Protein AF-0000000085041401 (afdb_homodimer)

pLDDT: mean 95.42, std 5.71, range [55.0, 98.56]

Structure (mmCIF, N/CA/C/O backbone):
data_AF-0000000085041401-model_v1
#
loop_
_entity.id
_entity.type
_entity.pdbx_description
1 polymer 'Helix-turn-helix domain protein'
#
loop_
_atom_site.group_PDB
_atom_site.id
_atom_site.type_symbol
_atom_site.label_atom_id
_atom_site.label_alt_id
_atom_site.label_comp_id
_atom_site.label_asym_id
_atom_site.label_entity_id
_atom_site.label_seq_id
_atom_site.pdbx_PDB_ins_code
_atom_site.Cartn_x
_atom_site.Cartn_y
_atom_site.Cartn_z
_atom_site.occupancy
_atom_site.B_iso_or_equiv
_atom_site.auth_seq_id
_atom_site.auth_comp_id
_atom_site.auth_asym_id
_atom_site.auth_atom_id
_atom_site.pdbx_PDB_model_num
ATOM 1 N N . MET A 1 1 ? 15.547 -15.117 -6.945 1 55 1 MET A N 1
ATOM 2 C CA . MET A 1 1 ? 15.133 -14.508 -5.688 1 55 1 MET A CA 1
ATOM 3 C C . MET A 1 1 ? 13.609 -14.516 -5.555 1 55 1 MET A C 1
ATOM 5 O O . MET A 1 1 ? 12.898 -14.383 -6.547 1 55 1 MET A O 1
ATOM 9 N N . ASP A 1 2 ? 13.125 -15.227 -4.465 1 80.94 2 ASP A N 1
ATOM 10 C CA . ASP A 1 2 ? 11.75 -15.711 -4.301 1 80.94 2 ASP A CA 1
ATOM 11 C C . ASP A 1 2 ? 10.773 -14.547 -4.191 1 80.94 2 ASP A C 1
ATOM 13 O O . ASP A 1 2 ? 10.703 -13.883 -3.154 1 80.94 2 ASP A O 1
ATOM 17 N N . ASN A 1 3 ? 10.461 -13.883 -5.297 1 92.12 3 ASN A N 1
ATOM 18 C CA . ASN A 1 3 ? 9.406 -12.875 -5.277 1 92.12 3 ASN A CA 1
ATOM 19 C C . ASN A 1 3 ? 8.094 -13.406 -5.84 1 92.12 3 ASN A C 1
ATOM 21 O O . ASN A 1 3 ? 8.016 -14.57 -6.234 1 92.12 3 ASN A O 1
ATOM 25 N N . PHE A 1 4 ? 7.117 -12.586 -5.75 1 96.5 4 PHE A N 1
ATOM 26 C CA . PHE A 1 4 ? 5.785 -13.023 -6.148 1 96.5 4 PHE A CA 1
ATOM 27 C C . PHE A 1 4 ? 5.789 -13.531 -7.586 1 96.5 4 PHE A C 1
ATOM 29 O O . PHE A 1 4 ? 5.227 -14.594 -7.879 1 96.5 4 PHE A O 1
ATOM 36 N N . GLY A 1 5 ? 6.445 -12.758 -8.453 1 97.25 5 GLY A N 1
ATOM 37 C CA . GLY A 1 5 ? 6.48 -13.133 -9.859 1 97.25 5 GLY A CA 1
ATOM 38 C C . GLY A 1 5 ? 7.098 -14.5 -10.094 1 97.25 5 GLY A C 1
ATOM 39 O O . GLY A 1 5 ? 6.531 -15.328 -10.812 1 97.25 5 GLY A O 1
ATOM 40 N N . SER A 1 6 ? 8.266 -14.742 -9.516 1 96.19 6 SER A N 1
ATOM 41 C CA . SER A 1 6 ? 8.945 -16.031 -9.672 1 96.19 6 SER A CA 1
ATOM 42 C C . SER A 1 6 ? 8.109 -17.156 -9.102 1 96.19 6 SER A C 1
ATOM 44 O O . SER A 1 6 ? 8.102 -18.266 -9.641 1 96.19 6 SER A O 1
ATOM 46 N N . ARG A 1 7 ? 7.379 -16.828 -8.031 1 95.69 7 ARG A N 1
ATOM 47 C CA . ARG A 1 7 ? 6.504 -17.844 -7.449 1 95.69 7 ARG A CA 1
ATOM 48 C C . ARG A 1 7 ? 5.352 -18.188 -8.391 1 95.69 7 ARG A C 1
ATOM 50 O O . ARG A 1 7 ? 5.02 -19.359 -8.57 1 95.69 7 ARG A O 1
ATOM 57 N N . LEU A 1 8 ? 4.816 -17.203 -8.93 1 97.31 8 LEU A N 1
ATOM 58 C CA . LEU A 1 8 ? 3.725 -17.391 -9.875 1 97.31 8 LEU A CA 1
ATOM 59 C C . LEU A 1 8 ? 4.176 -18.25 -11.055 1 97.31 8 LEU A C 1
ATOM 61 O O . LEU A 1 8 ? 3.484 -19.203 -11.438 1 97.31 8 LEU A O 1
ATOM 65 N N . LYS A 1 9 ? 5.285 -17.938 -11.516 1 97.62 9 LYS A N 1
ATOM 66 C CA . LYS A 1 9 ? 5.848 -18.688 -12.633 1 97.62 9 LYS A CA 1
ATOM 67 C C . LYS A 1 9 ? 6.094 -20.141 -12.242 1 97.62 9 LYS A C 1
ATOM 69 O O . LYS A 1 9 ? 5.746 -21.062 -12.992 1 97.62 9 LYS A O 1
ATOM 74 N N . THR A 1 10 ? 6.676 -20.297 -11.102 1 97.31 10 THR A N 1
ATOM 75 C CA . THR A 1 10 ? 6.969 -21.641 -10.609 1 97.31 10 THR A CA 1
ATOM 76 C C . THR A 1 10 ? 5.688 -22.453 -10.469 1 97.31 10 THR A C 1
ATOM 78 O O . THR A 1 10 ? 5.625 -23.609 -10.898 1 97.31 10 THR A O 1
ATOM 81 N N . LEU A 1 11 ? 4.688 -21.875 -9.891 1 96.88 11 LEU A N 1
ATOM 82 C CA . LEU A 1 11 ? 3.41 -22.547 -9.711 1 96.88 11 LEU A CA 1
ATOM 83 C C . LEU A 1 11 ? 2.797 -22.906 -11.062 1 96.88 11 LEU A C 1
ATOM 85 O O . LEU A 1 11 ? 2.318 -24.031 -11.25 1 96.88 11 LEU A O 1
ATOM 89 N N . ARG A 1 12 ? 2.828 -21.938 -11.945 1 97.94 12 ARG A N 1
ATOM 90 C CA . ARG A 1 12 ? 2.258 -22.156 -13.266 1 97.94 12 ARG A CA 1
ATOM 91 C C . ARG A 1 12 ? 2.965 -23.312 -13.984 1 97.94 12 ARG A C 1
ATOM 93 O O . ARG A 1 12 ? 2.314 -24.219 -14.492 1 97.94 12 ARG A O 1
ATOM 100 N N . THR A 1 13 ? 4.273 -23.312 -13.945 1 97.88 13 THR A N 1
ATOM 101 C CA . THR A 1 13 ? 5.059 -24.297 -14.68 1 97.88 13 THR A CA 1
ATOM 102 C C . THR A 1 13 ? 4.961 -25.672 -14.023 1 97.88 13 THR A C 1
ATOM 104 O O . THR A 1 13 ? 4.965 -26.688 -14.711 1 97.88 13 THR A O 1
ATOM 107 N N . LYS A 1 14 ? 4.883 -25.703 -12.789 1 97.12 14 LYS A N 1
ATOM 108 C CA . LYS A 1 14 ? 4.719 -26.953 -12.062 1 97.12 14 LYS A CA 1
ATOM 109 C C . LYS A 1 14 ? 3.418 -27.656 -12.453 1 97.12 14 LYS A C 1
ATOM 111 O O . LYS A 1 14 ? 3.352 -28.891 -12.484 1 97.12 14 LYS A O 1
ATOM 116 N N . GLN A 1 15 ? 2.434 -26.859 -12.789 1 96.69 15 GLN A N 1
ATOM 117 C CA . GLN A 1 15 ? 1.131 -27.406 -13.164 1 96.69 15 GLN A CA 1
ATOM 118 C C . GLN A 1 15 ? 1.054 -27.672 -14.664 1 96.69 15 GLN A C 1
ATOM 120 O O . GLN A 1 15 ? 0.018 -28.109 -15.172 1 96.69 15 GLN A O 1
ATOM 125 N N . GLY A 1 16 ? 2.133 -27.25 -15.344 1 97.81 16 GLY A N 1
ATOM 126 C CA . GLY A 1 16 ? 2.191 -27.5 -16.766 1 97.81 16 GLY A CA 1
ATOM 127 C C . GLY A 1 16 ? 1.306 -26.562 -17.578 1 97.81 16 GLY A C 1
ATOM 128 O O . GLY A 1 16 ? 0.864 -26.906 -18.672 1 97.81 16 GLY A O 1
ATOM 129 N N . LEU A 1 17 ? 1.082 -25.453 -17.078 1 98.31 17 LEU A N 1
ATOM 130 C CA . LEU A 1 17 ? 0.168 -24.516 -17.734 1 98.31 17 LEU A CA 1
ATOM 131 C C . LEU A 1 17 ? 0.935 -23.5 -18.562 1 98.31 17 LEU A C 1
ATOM 133 O O . LEU A 1 17 ? 2.01 -23.047 -18.172 1 98.31 17 LEU A O 1
ATOM 137 N N . LEU A 1 18 ? 0.315 -23.109 -19.641 1 98.5 18 LEU A N 1
ATOM 138 C CA . LEU A 1 18 ? 0.82 -22 -20.438 1 98.5 18 LEU A CA 1
ATOM 139 C C . LEU A 1 18 ? 0.33 -20.672 -19.891 1 98.5 18 LEU A C 1
ATOM 141 O O . LEU A 1 18 ? -0.677 -20.609 -19.172 1 98.5 18 LEU A O 1
ATOM 145 N N . MET A 1 19 ? 1.101 -19.625 -20.25 1 98.56 19 MET A N 1
ATOM 146 C CA . MET A 1 19 ? 0.693 -18.297 -19.797 1 98.56 19 MET A CA 1
ATOM 147 C C . MET A 1 19 ? -0.712 -17.969 -20.281 1 98.56 19 MET A C 1
ATOM 149 O O . MET A 1 19 ? -1.512 -17.391 -19.531 1 98.56 19 MET A O 1
ATOM 153 N N . ARG A 1 20 ? -1.039 -18.359 -21.5 1 98.38 20 ARG A N 1
ATOM 154 C CA . ARG A 1 20 ? -2.33 -18.031 -22.094 1 98.38 20 ARG A CA 1
ATOM 155 C C . ARG A 1 20 ? -3.465 -18.75 -21.375 1 98.38 20 ARG A C 1
ATOM 157 O O . ARG A 1 20 ? -4.578 -18.234 -21.281 1 98.38 20 ARG A O 1
ATOM 164 N N . GLN A 1 21 ? -3.188 -19.906 -20.859 1 98.38 21 GLN A N 1
ATOM 165 C CA . GLN A 1 21 ? -4.191 -20.672 -20.125 1 98.38 21 GLN A CA 1
ATOM 166 C C . GLN A 1 21 ? -4.492 -20.016 -18.781 1 98.38 21 GLN A C 1
ATOM 168 O O . GLN A 1 21 ? -5.652 -19.922 -18.375 1 98.38 21 GLN A O 1
ATOM 173 N N . VAL A 1 22 ? -3.475 -19.594 -18.172 1 98.5 22 VAL A N 1
ATOM 174 C CA . VAL A 1 22 ? -3.639 -18.906 -16.891 1 98.5 22 VAL A CA 1
ATOM 175 C C . VAL A 1 22 ? -4.363 -17.578 -17.109 1 98.5 22 VAL A C 1
ATOM 177 O O . VAL A 1 22 ? -5.254 -17.219 -16.344 1 98.5 22 VAL A O 1
ATOM 180 N N . ALA A 1 23 ? -4.004 -16.875 -18.156 1 98.5 23 ALA A N 1
ATOM 181 C CA . ALA A 1 23 ? -4.602 -15.594 -18.5 1 98.5 23 ALA A CA 1
ATOM 182 C C . ALA A 1 23 ? -6.105 -15.727 -18.719 1 98.5 23 ALA A C 1
ATOM 184 O O . ALA A 1 23 ? -6.891 -14.914 -18.219 1 98.5 23 ALA A O 1
ATOM 185 N N . ALA A 1 24 ? -6.469 -16.719 -19.422 1 97.69 24 ALA A N 1
ATOM 186 C CA . ALA A 1 24 ? -7.883 -16.984 -19.703 1 97.69 24 ALA A CA 1
ATOM 187 C C . ALA A 1 24 ? -8.656 -17.203 -18.406 1 97.69 24 ALA A C 1
ATOM 189 O O . ALA A 1 24 ?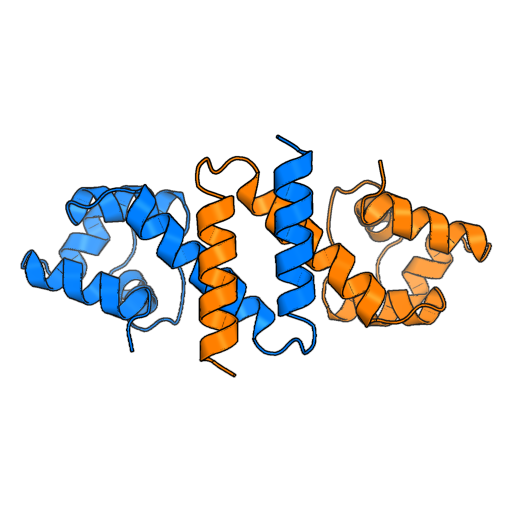 -9.734 -16.641 -18.219 1 97.69 24 ALA A O 1
ATOM 190 N N . ALA A 1 25 ? -8.086 -17.984 -17.562 1 95.5 25 ALA A N 1
ATOM 191 C CA . ALA A 1 25 ? -8.742 -18.297 -16.297 1 95.5 25 ALA A CA 1
ATOM 192 C C . ALA A 1 25 ? -8.844 -17.062 -15.398 1 95.5 25 ALA A C 1
ATOM 194 O O . ALA A 1 25 ? -9.828 -16.891 -14.672 1 95.5 25 ALA A O 1
ATOM 195 N N . ALA A 1 26 ? -7.824 -16.219 -15.422 1 96.88 26 ALA A N 1
ATOM 196 C CA . ALA A 1 26 ? -7.754 -15.031 -14.57 1 96.88 26 ALA A CA 1
ATOM 197 C C . ALA A 1 26 ? -8.484 -13.859 -15.219 1 96.88 26 ALA A C 1
ATOM 199 O O . ALA A 1 26 ? -8.602 -12.781 -14.617 1 96.88 26 ALA A O 1
ATOM 200 N N . ASP A 1 27 ? -8.898 -14.008 -16.406 1 97.19 27 ASP A N 1
ATOM 201 C CA . ASP A 1 27 ? -9.648 -13 -17.141 1 97.19 27 ASP A CA 1
ATOM 202 C C . ASP A 1 27 ? -8.797 -11.758 -17.391 1 97.19 27 ASP A C 1
ATOM 204 O O . ASP A 1 27 ? -9.203 -10.641 -17.094 1 97.19 27 ASP A O 1
ATOM 208 N N . VAL A 1 28 ? -7.598 -12.023 -17.828 1 97.75 28 VAL A N 1
ATOM 209 C CA . VAL A 1 28 ? -6.676 -10.961 -18.234 1 97.75 28 VAL A CA 1
ATOM 210 C C . VAL A 1 28 ? -5.984 -11.344 -19.531 1 97.75 28 VAL A C 1
ATOM 212 O O . VAL A 1 28 ? -6.137 -12.469 -20.016 1 97.75 28 VAL A O 1
ATOM 215 N N . ASP A 1 29 ? -5.242 -10.375 -20.078 1 97.81 29 ASP A N 1
ATOM 216 C CA . ASP A 1 29 ? -4.449 -10.664 -21.266 1 97.81 29 ASP A CA 1
ATOM 217 C C . ASP A 1 29 ? -3.164 -11.406 -20.891 1 97.81 29 ASP A C 1
ATOM 219 O O . ASP A 1 29 ? -2.631 -11.227 -19.797 1 97.81 29 ASP A O 1
ATOM 223 N N . THR A 1 30 ? -2.705 -12.219 -21.891 1 98.31 30 THR A N 1
ATOM 224 C CA . THR A 1 30 ? -1.46 -12.953 -21.703 1 98.31 30 THR A CA 1
ATOM 225 C C . THR A 1 30 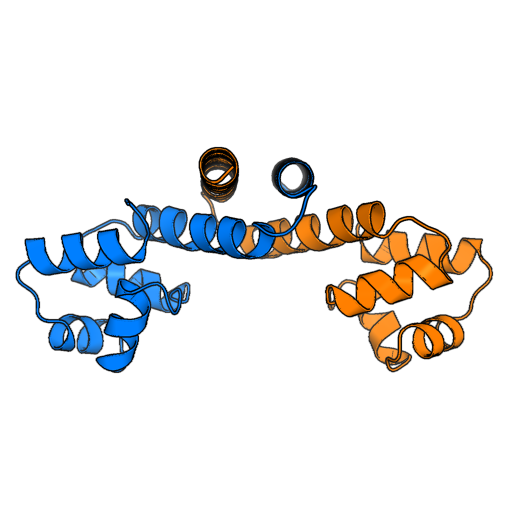? -0.324 -12.008 -21.328 1 98.31 30 THR A C 1
ATOM 227 O O . THR A 1 30 ? 0.548 -12.359 -20.531 1 98.31 30 THR A O 1
ATOM 230 N N . SER A 1 31 ? -0.332 -10.852 -21.781 1 98.56 31 SER A N 1
ATOM 231 C CA . SER A 1 31 ? 0.695 -9.859 -21.484 1 98.56 31 SER A CA 1
ATOM 232 C C . SER A 1 31 ? 0.68 -9.492 -20 1 98.56 31 SER A C 1
ATOM 234 O O . SER A 1 31 ? 1.722 -9.18 -19.422 1 98.56 31 SER A O 1
ATOM 236 N N . MET A 1 32 ? -0.464 -9.523 -19.406 1 98.38 32 MET A N 1
ATOM 237 C CA . MET A 1 32 ? -0.586 -9.219 -17.984 1 98.38 32 MET A CA 1
ATOM 238 C C . MET A 1 32 ? 0.094 -10.281 -17.125 1 98.38 32 MET A C 1
ATOM 240 O O . MET A 1 32 ? 0.748 -9.969 -16.125 1 98.38 32 MET A O 1
ATOM 244 N N . ILE A 1 33 ? -0.079 -11.5 -17.531 1 98.5 33 ILE A N 1
ATOM 245 C CA . ILE A 1 33 ? 0.596 -12.578 -16.828 1 98.5 33 ILE A CA 1
ATOM 246 C C . ILE A 1 33 ? 2.107 -12.367 -16.891 1 98.5 33 ILE A C 1
ATOM 248 O O . ILE A 1 33 ? 2.805 -12.547 -15.883 1 9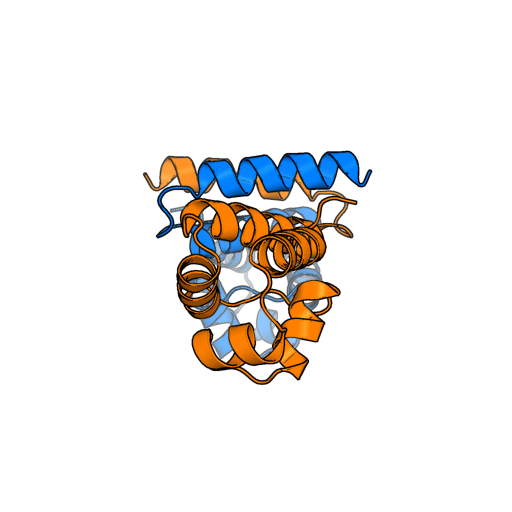8.5 33 ILE A O 1
ATOM 252 N N . SER A 1 34 ? 2.578 -12 -18.031 1 98.44 34 SER A N 1
ATOM 253 C CA . SER A 1 34 ? 3.998 -11.695 -18.172 1 98.44 34 SER A CA 1
ATOM 254 C C . SER A 1 34 ? 4.43 -10.594 -17.203 1 98.44 34 SER A C 1
ATOM 256 O O . SER A 1 34 ? 5.457 -10.719 -16.531 1 98.44 34 SER A O 1
ATOM 258 N N . LYS A 1 35 ? 3.633 -9.555 -17.109 1 98.12 35 LYS A N 1
ATOM 259 C CA . LYS A 1 35 ? 3.938 -8.453 -16.203 1 98.12 35 LYS A CA 1
ATOM 260 C C . LYS A 1 35 ? 3.939 -8.914 -14.742 1 98.12 35 LYS A C 1
ATOM 262 O O . LYS A 1 35 ? 4.754 -8.461 -13.945 1 98.12 35 LYS A O 1
ATOM 267 N N . PHE A 1 36 ? 3.031 -9.797 -14.398 1 97.69 36 PHE A N 1
ATOM 268 C CA . PHE A 1 36 ? 3 -10.352 -13.055 1 97.69 36 PHE A CA 1
ATOM 269 C C . PHE A 1 36 ? 4.258 -11.164 -12.773 1 97.69 36 PHE A C 1
ATOM 271 O O . PHE A 1 36 ? 4.922 -10.961 -11.75 1 97.69 36 PHE A O 1
ATOM 278 N N . GLU A 1 37 ? 4.641 -12.016 -13.758 1 97.81 37 GLU A N 1
ATOM 279 C CA . GLU A 1 37 ? 5.727 -12.961 -13.539 1 97.81 37 GLU A CA 1
ATOM 280 C C . GLU A 1 37 ? 7.082 -12.258 -13.547 1 97.81 37 GLU A C 1
ATOM 282 O O . GLU A 1 37 ? 8.031 -12.711 -12.906 1 97.81 37 GLU A O 1
ATOM 287 N N . ASN A 1 38 ? 7.129 -11.109 -14.203 1 96.31 38 ASN A N 1
ATOM 288 C CA . ASN A 1 38 ? 8.375 -10.352 -14.273 1 96.31 38 ASN A CA 1
ATOM 289 C C . ASN A 1 38 ? 8.453 -9.297 -13.172 1 96.31 38 ASN A C 1
ATOM 291 O O . ASN A 1 38 ? 9.469 -8.609 -13.039 1 96.31 38 ASN A O 1
ATOM 295 N N . GLY A 1 39 ? 7.426 -9.117 -12.477 1 94.75 39 GLY A N 1
ATOM 296 C CA . GLY A 1 39 ? 7.43 -8.203 -11.344 1 94.75 39 GLY A CA 1
ATOM 297 C C . GLY A 1 39 ? 7.098 -6.777 -11.734 1 94.75 39 GLY A C 1
ATOM 298 O O . GLY A 1 39 ? 7.281 -5.855 -10.938 1 94.75 39 GLY A O 1
ATOM 299 N N . ASP A 1 40 ? 6.609 -6.57 -12.922 1 95.19 40 ASP A N 1
ATOM 300 C CA . ASP A 1 40 ? 6.285 -5.23 -13.406 1 95.19 40 ASP A CA 1
ATOM 301 C C . ASP A 1 40 ? 4.977 -4.73 -12.797 1 95.19 40 ASP A C 1
ATOM 303 O O . ASP A 1 40 ? 4.754 -3.523 -12.695 1 95.19 40 ASP A O 1
ATOM 307 N N . ARG A 1 41 ? 4.109 -5.699 -12.445 1 96.12 41 ARG A N 1
ATOM 308 C CA . ARG A 1 41 ? 2.812 -5.395 -11.844 1 96.12 41 ARG A CA 1
ATOM 309 C C . ARG A 1 41 ? 2.4 -6.48 -10.852 1 96.12 41 ARG A C 1
ATOM 311 O O . ARG A 1 41 ? 2.717 -7.656 -11.047 1 96.12 41 ARG A O 1
ATOM 318 N N . LEU A 1 42 ? 1.746 -6.02 -9.852 1 97 42 LEU A N 1
ATOM 319 C CA . LEU A 1 42 ? 1.142 -6.988 -8.938 1 97 42 LEU A CA 1
ATOM 320 C C . LEU A 1 42 ? -0.347 -7.148 -9.234 1 97 42 LEU A C 1
ATOM 322 O O . LEU A 1 42 ? -1.019 -6.188 -9.609 1 97 42 LEU A O 1
ATOM 326 N N . PRO A 1 43 ? -0.845 -8.328 -9.055 1 96.69 43 PRO A N 1
ATOM 327 C CA . PRO A 1 43 ? -2.27 -8.562 -9.305 1 96.69 43 PRO A CA 1
ATOM 328 C C . PRO A 1 43 ? -3.168 -7.887 -8.266 1 96.69 43 PRO A C 1
ATOM 330 O O . PRO A 1 43 ? -2.727 -7.609 -7.148 1 96.69 43 PRO A O 1
ATOM 333 N N . THR A 1 44 ? -4.426 -7.648 -8.695 1 95 44 THR A N 1
ATOM 334 C CA . THR A 1 44 ? -5.453 -7.176 -7.773 1 95 44 THR A CA 1
ATOM 335 C C . THR A 1 44 ? -5.992 -8.328 -6.93 1 95 44 THR A C 1
ATOM 337 O O . THR A 1 44 ? -5.672 -9.492 -7.18 1 95 44 THR A O 1
ATOM 340 N N . ARG A 1 45 ? -6.777 -7.992 -5.879 1 94.81 45 ARG A N 1
ATOM 341 C CA . ARG A 1 45 ? -7.371 -9.008 -5.016 1 94.81 45 ARG A CA 1
ATOM 342 C C . ARG A 1 45 ? -8.219 -9.992 -5.824 1 94.81 45 ARG A C 1
ATOM 344 O O . ARG A 1 45 ? -8.148 -11.203 -5.605 1 94.81 45 ARG A O 1
ATOM 351 N N . ARG A 1 46 ? -8.977 -9.461 -6.73 1 95.81 46 ARG A N 1
ATOM 352 C CA . ARG A 1 46 ? -9.812 -10.312 -7.578 1 95.81 46 ARG A CA 1
ATOM 353 C C . ARG A 1 46 ? -8.961 -11.227 -8.453 1 95.81 46 ARG A C 1
ATOM 355 O O . ARG A 1 46 ? -9.273 -12.406 -8.609 1 95.81 46 ARG A O 1
ATOM 362 N N . GLN A 1 47 ? -7.934 -10.711 -8.984 1 97.06 47 GLN A N 1
ATOM 363 C CA . GLN A 1 47 ? -7.027 -11.5 -9.812 1 97.06 47 GLN A CA 1
ATOM 364 C C . GLN A 1 47 ? -6.348 -12.594 -8.992 1 97.06 47 GLN A C 1
ATOM 366 O O . GLN A 1 47 ? -6.152 -13.703 -9.484 1 97.06 47 GLN A O 1
ATOM 371 N N . ILE A 1 48 ? -6.043 -12.289 -7.812 1 97.06 48 ILE A N 1
ATOM 372 C CA . ILE A 1 48 ? -5.41 -13.25 -6.922 1 97.06 48 ILE A CA 1
ATOM 373 C C . ILE A 1 48 ? -6.352 -14.43 -6.688 1 97.06 48 ILE A C 1
ATOM 375 O O . ILE A 1 48 ? -5.922 -15.586 -6.691 1 97.06 48 ILE A O 1
ATOM 379 N N . GLU A 1 49 ? -7.539 -14.125 -6.488 1 97 49 GLU A N 1
ATOM 380 C CA . GLU A 1 49 ? -8.539 -15.164 -6.277 1 97 49 GLU A CA 1
ATOM 381 C C . GLU A 1 49 ? -8.602 -16.125 -7.461 1 97 49 GLU A C 1
ATOM 383 O O . GLU A 1 49 ? -8.594 -17.344 -7.281 1 97 49 GLU A O 1
ATOM 388 N N . LYS A 1 50 ? -8.617 -15.594 -8.602 1 97.94 50 LYS A N 1
ATOM 389 C CA . LYS A 1 50 ? -8.695 -16.391 -9.82 1 97.94 50 LYS A CA 1
ATOM 390 C C . LYS A 1 50 ? -7.41 -17.188 -10.039 1 97.94 50 LYS A C 1
ATOM 392 O O . LYS A 1 50 ? -7.449 -18.359 -10.414 1 97.94 50 LYS A O 1
ATOM 397 N N . LEU A 1 51 ? -6.32 -16.516 -9.797 1 98.19 51 LEU A N 1
ATOM 398 C CA . LEU A 1 51 ? -5.02 -17.156 -9.953 1 98.19 51 LEU A CA 1
ATOM 399 C C . LEU A 1 51 ? -4.875 -18.344 -8.992 1 98.19 51 LEU A C 1
ATOM 401 O O . LEU A 1 51 ? -4.375 -19.406 -9.375 1 98.19 51 LEU A O 1
ATOM 405 N N . ALA A 1 52 ? -5.273 -18.125 -7.809 1 97.75 52 ALA A N 1
ATOM 406 C CA . ALA A 1 52 ? -5.172 -19.188 -6.801 1 97.75 52 ALA A CA 1
ATOM 407 C C . ALA A 1 52 ? -5.945 -20.422 -7.227 1 97.75 52 ALA A C 1
ATOM 409 O O . 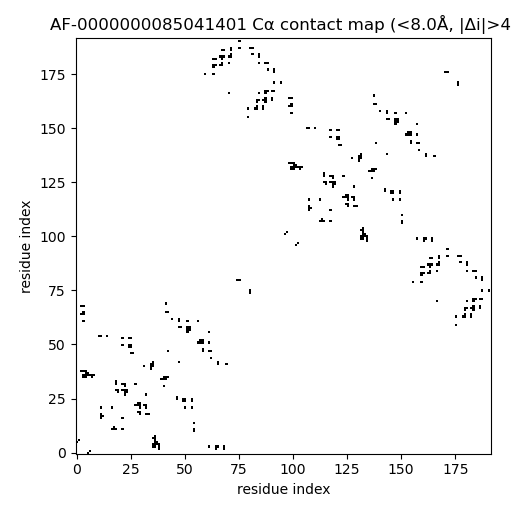ALA A 1 52 ? -5.473 -21.547 -7.051 1 97.75 52 ALA A O 1
ATOM 410 N N . LEU A 1 53 ? -7.07 -20.219 -7.793 1 97.38 53 LEU A N 1
ATOM 411 C CA . LEU A 1 53 ? -7.938 -21.297 -8.219 1 97.38 53 LEU A CA 1
ATOM 412 C C . LEU A 1 53 ? -7.277 -22.125 -9.32 1 97.38 53 LEU A C 1
ATOM 414 O O . LEU A 1 53 ? -7.176 -23.344 -9.211 1 97.38 53 LEU A O 1
ATOM 418 N N . ILE A 1 54 ? -6.754 -21.438 -10.328 1 97.25 54 ILE A N 1
ATOM 419 C CA . ILE A 1 54 ? -6.219 -22.141 -11.492 1 97.25 54 ILE A CA 1
ATOM 420 C C . ILE A 1 54 ? -4.883 -22.781 -11.133 1 97.25 54 ILE A C 1
ATOM 422 O O . ILE A 1 54 ? -4.512 -23.812 -11.703 1 97.25 54 ILE A O 1
ATOM 426 N N . LEU A 1 55 ? -4.219 -22.281 -10.148 1 97.56 55 LEU A N 1
ATOM 427 C CA . LEU A 1 55 ? -2.887 -22.766 -9.805 1 97.56 55 LEU A CA 1
ATOM 428 C C . LEU A 1 55 ? -2.951 -23.75 -8.648 1 97.56 55 LEU A C 1
ATOM 430 O O . LEU A 1 55 ? -1.919 -24.25 -8.195 1 97.56 55 LEU A O 1
ATOM 434 N N . ASN A 1 56 ? -4.039 -23.969 -8.148 1 96.5 56 ASN A N 1
ATOM 435 C CA . ASN A 1 56 ? -4.293 -24.969 -7.113 1 96.5 56 ASN A CA 1
ATOM 436 C C . ASN A 1 56 ? -3.521 -24.656 -5.832 1 96.5 56 ASN A C 1
ATOM 438 O O . ASN A 1 56 ? -2.812 -25.516 -5.305 1 96.5 56 ASN A O 1
ATOM 442 N N . VAL A 1 57 ? -3.619 -23.406 -5.43 1 96.5 57 VAL A N 1
ATOM 443 C CA . VAL A 1 57 ? -3.096 -22.938 -4.152 1 96.5 57 VAL A CA 1
ATOM 444 C C . VAL A 1 57 ? -4.168 -22.141 -3.416 1 96.5 57 VAL A C 1
ATOM 446 O O . VAL A 1 57 ? -5.207 -21.797 -3.992 1 96.5 57 VAL A O 1
ATOM 449 N N . THR A 1 58 ? -3.895 -21.875 -2.148 1 96.25 58 THR A N 1
ATOM 450 C CA . THR A 1 58 ? -4.871 -21.109 -1.389 1 96.25 58 THR A CA 1
ATOM 451 C C . THR A 1 58 ? -4.766 -19.625 -1.724 1 96.25 58 THR A C 1
ATOM 453 O O . THR A 1 58 ? -3.67 -19.109 -1.979 1 96.25 58 THR A O 1
ATOM 456 N N . GLU A 1 59 ? -5.82 -18.969 -1.762 1 95.19 59 GLU A N 1
ATOM 457 C CA . GLU A 1 59 ? -5.859 -17.516 -1.957 1 95.19 59 GLU A CA 1
ATOM 458 C C . GLU A 1 59 ? -4.992 -16.797 -0.929 1 95.19 59 GLU A C 1
ATOM 460 O O . GLU A 1 59 ? -4.305 -15.828 -1.259 1 95.19 59 GLU A O 1
ATOM 465 N N . GLN A 1 60 ? -5.004 -17.359 0.24 1 95.38 60 GLN A N 1
ATOM 466 C CA . GLN A 1 60 ? -4.277 -16.766 1.354 1 95.38 60 GLN A CA 1
ATOM 467 C C . GLN A 1 60 ? -2.779 -16.719 1.076 1 95.38 60 GLN A C 1
ATOM 469 O O . GLN A 1 60 ? -2.127 -15.703 1.298 1 95.38 60 GLN A O 1
ATOM 474 N N . GLU A 1 61 ? -2.346 -17.797 0.557 1 93.56 61 GLU A N 1
ATOM 475 C CA . GLU A 1 61 ? -0.917 -17.891 0.269 1 93.56 61 GLU A CA 1
ATOM 476 C C . GLU A 1 61 ? -0.488 -16.859 -0.756 1 93.56 61 GLU A C 1
ATOM 478 O O . GLU A 1 61 ? 0.5 -16.141 -0.552 1 93.56 61 GLU A O 1
ATOM 483 N N . LEU A 1 62 ? -1.175 -16.688 -1.774 1 95.5 62 LEU A N 1
ATOM 484 C CA . LEU A 1 62 ? -0.83 -15.766 -2.842 1 95.5 62 LEU A CA 1
ATOM 485 C C . LEU A 1 62 ? -1.036 -14.32 -2.393 1 95.5 62 LEU A C 1
ATOM 487 O O . LEU A 1 62 ? -0.249 -13.438 -2.744 1 95.5 62 LEU A O 1
ATOM 491 N N . LEU A 1 63 ? -2.033 -14.141 -1.627 1 95.94 63 LEU A N 1
ATOM 492 C CA . LEU A 1 63 ? -2.359 -12.805 -1.14 1 95.94 63 LEU A CA 1
ATOM 493 C C . LEU A 1 63 ? -1.25 -12.266 -0.242 1 95.94 63 LEU A C 1
ATOM 495 O O . LEU A 1 63 ? -0.812 -11.125 -0.404 1 95.94 63 LEU A O 1
ATOM 499 N N . ILE A 1 64 ? -0.842 -13.109 0.652 1 96.81 64 ILE A N 1
ATOM 500 C CA . ILE A 1 64 ? 0.214 -12.711 1.576 1 96.81 64 ILE A CA 1
ATOM 501 C C . ILE A 1 64 ? 1.462 -12.312 0.793 1 96.81 64 ILE A C 1
ATOM 503 O O . ILE A 1 64 ? 2.064 -11.273 1.062 1 96.81 64 ILE A O 1
ATOM 507 N N . GLN A 1 65 ? 1.768 -13.102 -0.166 1 95.81 65 GLN A N 1
ATOM 508 C CA . GLN A 1 65 ? 2.965 -12.836 -0.957 1 95.81 65 GLN A CA 1
ATOM 509 C C . GLN A 1 65 ? 2.822 -11.555 -1.769 1 95.81 65 GLN A C 1
ATOM 511 O O . GLN A 1 65 ? 3.725 -10.711 -1.775 1 95.81 65 GLN A O 1
ATOM 516 N N . ALA A 1 66 ? 1.752 -11.398 -2.387 1 96.88 66 ALA A N 1
ATOM 517 C CA . ALA A 1 66 ? 1.543 -10.266 -3.281 1 96.88 66 ALA A CA 1
ATOM 518 C C . ALA A 1 66 ? 1.482 -8.953 -2.5 1 96.88 66 ALA A C 1
ATOM 520 O O . ALA A 1 66 ? 2.158 -7.984 -2.85 1 96.88 66 ALA A O 1
ATOM 521 N N . TYR A 1 67 ? 0.739 -8.922 -1.417 1 97.06 67 TYR A N 1
ATOM 522 C CA . TYR A 1 67 ? 0.537 -7.68 -0.675 1 97.06 67 TYR A CA 1
ATOM 523 C C . TYR A 1 67 ? 1.79 -7.305 0.106 1 97.06 67 TYR A C 1
ATOM 525 O O . TYR A 1 67 ? 2.115 -6.121 0.233 1 97.06 67 TYR A O 1
ATOM 533 N N . SER A 1 68 ? 2.488 -8.289 0.66 1 97.31 68 SER A N 1
ATOM 534 C CA . SER A 1 68 ? 3.744 -7.98 1.335 1 97.31 68 SER A CA 1
ATOM 535 C C . SER A 1 68 ? 4.762 -7.391 0.366 1 97.31 68 SER A C 1
ATOM 537 O O . SER A 1 68 ? 5.492 -6.457 0.713 1 97.31 68 SER A O 1
ATOM 539 N N . GLU A 1 69 ? 4.82 -7.957 -0.791 1 96.75 69 GLU A N 1
ATOM 540 C CA . GLU A 1 69 ? 5.738 -7.457 -1.809 1 96.75 69 GLU A CA 1
ATOM 541 C C . GLU A 1 69 ? 5.391 -6.023 -2.211 1 96.75 69 GLU A C 1
ATOM 543 O O . GLU A 1 69 ? 6.281 -5.191 -2.391 1 96.75 69 GLU A O 1
ATOM 548 N N . LYS A 1 70 ? 4.145 -5.785 -2.363 1 96 70 LYS A N 1
ATOM 549 C CA . LYS A 1 70 ? 3.711 -4.434 -2.707 1 96 70 LYS A CA 1
ATOM 550 C C . LYS A 1 70 ? 4.148 -3.43 -1.644 1 96 70 LYS A C 1
ATOM 552 O O . LYS A 1 70 ? 4.695 -2.373 -1.967 1 96 70 LYS A O 1
ATOM 557 N N . ILE A 1 71 ? 3.883 -3.764 -0.395 1 96.94 71 ILE A N 1
ATOM 558 C CA . ILE A 1 71 ? 4.246 -2.887 0.712 1 96.94 71 ILE A CA 1
ATOM 559 C C . ILE A 1 71 ? 5.754 -2.645 0.704 1 96.94 71 ILE A C 1
ATOM 561 O O . ILE A 1 71 ? 6.207 -1.502 0.808 1 96.94 71 ILE A O 1
ATOM 565 N N . ALA A 1 72 ? 6.5 -3.713 0.559 1 96.25 72 ALA A N 1
ATOM 566 C CA . ALA A 1 72 ? 7.957 -3.607 0.548 1 96.25 72 ALA A CA 1
ATOM 567 C C . ALA A 1 72 ? 8.438 -2.74 -0.612 1 96.25 72 ALA A C 1
ATOM 569 O O . ALA A 1 72 ? 9.32 -1.896 -0.441 1 96.25 72 ALA A O 1
ATOM 570 N N . SER A 1 73 ? 7.859 -2.945 -1.747 1 94.12 73 SER A N 1
ATOM 571 C CA . SER A 1 73 ? 8.25 -2.182 -2.928 1 94.12 73 SER A CA 1
ATOM 572 C C . SER A 1 73 ? 7.93 -0.699 -2.756 1 94.12 73 SER A C 1
ATOM 574 O O . SER A 1 73 ? 8.742 0.16 -3.113 1 94.12 73 SER A O 1
ATOM 576 N N . ASP A 1 74 ? 6.77 -0.406 -2.197 1 93.5 74 ASP A N 1
ATOM 577 C CA . ASP A 1 74 ? 6.34 0.976 -2.002 1 93.5 74 ASP A CA 1
ATOM 578 C C . ASP A 1 74 ? 7.25 1.698 -1.011 1 93.5 74 ASP A C 1
ATOM 580 O O . ASP A 1 74 ? 7.461 2.908 -1.122 1 93.5 74 ASP A O 1
ATOM 584 N N . LEU A 1 75 ? 7.836 0.964 -0.102 1 96.38 75 LEU A N 1
ATOM 585 C CA . LEU A 1 75 ? 8.5 1.609 1.025 1 96.38 75 LEU A CA 1
ATOM 586 C C . LEU A 1 75 ? 10.016 1.471 0.916 1 96.38 75 LEU A C 1
ATOM 588 O O . LEU A 1 75 ? 10.75 2.014 1.74 1 96.38 75 LEU A O 1
ATOM 592 N N . ILE A 1 76 ? 10.508 0.84 -0.118 1 93 76 ILE A N 1
ATOM 593 C CA . ILE A 1 76 ? 11.914 0.46 -0.197 1 93 76 ILE A CA 1
ATOM 594 C C . ILE A 1 76 ? 12.789 1.712 -0.2 1 93 76 ILE A C 1
ATOM 596 O O . ILE A 1 76 ? 13.906 1.693 0.307 1 93 76 ILE A O 1
ATOM 600 N N . LYS A 1 77 ? 12.305 2.824 -0.648 1 92.19 77 LYS A N 1
ATOM 601 C CA . LYS A 1 77 ? 13.109 4.043 -0.74 1 92.19 77 LYS A CA 1
ATOM 602 C C . LYS A 1 77 ? 12.914 4.922 0.492 1 92.19 77 LYS A C 1
ATOM 604 O O . LYS A 1 77 ? 13.547 5.969 0.619 1 92.19 77 LYS A O 1
ATOM 609 N N . GLU A 1 78 ? 12.094 4.504 1.395 1 94.06 78 GLU A N 1
ATOM 610 C CA . GLU A 1 78 ? 11.805 5.297 2.584 1 94.06 78 GLU A CA 1
ATOM 611 C C . GLU A 1 78 ? 12.703 4.898 3.75 1 94.06 78 GLU A C 1
ATOM 613 O O . GLU A 1 78 ? 12.672 3.75 4.195 1 94.06 78 GLU A O 1
ATOM 618 N N . PRO A 1 79 ? 13.547 5.84 4.254 1 92.06 79 PRO A N 1
ATOM 619 C CA . PRO A 1 79 ? 14.453 5.512 5.355 1 92.06 79 PRO A CA 1
ATOM 620 C C . PRO A 1 79 ? 13.719 5.043 6.609 1 92.06 79 PRO A C 1
ATOM 622 O O . PRO A 1 79 ? 14.289 4.309 7.422 1 92.06 79 PRO A O 1
ATOM 625 N N . LEU A 1 80 ? 12.43 5.359 6.77 1 94.81 80 LEU A N 1
ATOM 626 C CA . LEU A 1 80 ? 11.664 5.031 7.969 1 94.81 80 LEU A CA 1
ATOM 627 C C . LEU A 1 80 ? 10.672 3.912 7.688 1 94.81 80 LEU A C 1
ATOM 629 O O . LEU A 1 80 ? 9.625 3.826 8.336 1 94.81 80 LEU A O 1
ATOM 633 N N . ALA A 1 81 ? 11.023 3.139 6.715 1 96.69 81 ALA A N 1
ATOM 634 C CA . ALA A 1 81 ? 10.117 2.098 6.238 1 96.69 81 ALA A CA 1
ATOM 635 C C . ALA A 1 81 ? 9.719 1.154 7.375 1 96.69 81 ALA A C 1
ATOM 637 O O . ALA A 1 81 ? 8.547 0.813 7.527 1 96.69 81 ALA A O 1
ATOM 638 N N . GLU A 1 82 ? 10.648 0.767 8.188 1 96.81 82 GLU A N 1
ATOM 639 C CA . GLU A 1 82 ? 10.352 -0.169 9.273 1 96.81 82 GLU A CA 1
ATOM 640 C C . GLU A 1 82 ? 9.422 0.456 10.305 1 96.81 82 GLU A C 1
ATOM 642 O O . GLU A 1 82 ? 8.523 -0.209 10.82 1 96.81 82 GLU A O 1
ATOM 647 N N . GLU A 1 83 ? 9.656 1.674 10.57 1 97.25 83 GLU A N 1
ATOM 648 C CA . GLU A 1 83 ? 8.781 2.375 11.508 1 97.25 83 GLU A CA 1
ATOM 649 C C . GLU A 1 83 ? 7.359 2.477 10.969 1 97.25 83 GLU A C 1
ATOM 651 O O . GLU A 1 83 ? 6.391 2.344 11.727 1 97.25 83 GLU A O 1
ATOM 656 N N . ILE A 1 84 ? 7.246 2.701 9.719 1 97.69 84 ILE A N 1
ATOM 657 C CA . ILE A 1 84 ? 5.945 2.801 9.062 1 97.69 84 ILE A CA 1
ATOM 658 C C . ILE A 1 84 ? 5.203 1.475 9.195 1 97.69 84 ILE A C 1
ATOM 660 O O . ILE A 1 84 ? 4.043 1.446 9.609 1 97.69 84 ILE A O 1
ATOM 664 N N . VAL A 1 85 ? 5.836 0.452 8.953 1 98.31 85 VAL A N 1
ATOM 665 C CA . VAL A 1 85 ? 5.234 -0.878 8.977 1 98.31 85 VAL A CA 1
ATOM 666 C C . VAL A 1 85 ? 4.859 -1.249 10.406 1 98.31 85 VAL A C 1
ATOM 668 O O . VAL A 1 85 ? 3.799 -1.828 10.648 1 98.31 85 VAL A O 1
ATOM 671 N N . GLU A 1 86 ? 5.738 -0.938 11.312 1 97 86 GLU A N 1
ATOM 672 C CA . GLU A 1 86 ? 5.48 -1.235 12.719 1 97 86 GLU A CA 1
ATOM 673 C C . GLU A 1 86 ? 4.242 -0.494 13.219 1 97 86 GLU A C 1
ATOM 675 O O . GLU A 1 86 ? 3.418 -1.065 13.93 1 97 86 GLU A O 1
ATOM 680 N N . LEU A 1 87 ? 4.133 0.719 12.867 1 96.38 87 LEU A N 1
ATOM 681 C CA . LEU A 1 87 ? 2.961 1.486 13.273 1 96.38 87 LEU A CA 1
ATOM 682 C C . LEU A 1 87 ? 1.699 0.94 12.609 1 96.38 87 LEU A C 1
ATOM 684 O O . LEU A 1 87 ? 0.634 0.904 13.234 1 96.38 87 LEU A O 1
ATOM 688 N N . ALA A 1 88 ? 1.814 0.566 11.359 1 97.06 88 ALA A N 1
ATOM 689 C CA . ALA A 1 88 ? 0.676 -0.045 10.672 1 97.06 88 ALA A CA 1
ATOM 690 C C . ALA A 1 88 ? 0.188 -1.281 11.422 1 97.06 88 ALA A C 1
ATOM 692 O O . ALA A 1 88 ? -1.019 -1.483 11.586 1 97.06 88 ALA A O 1
ATOM 693 N N . LEU A 1 89 ? 1.125 -2.053 11.789 1 96.12 89 LEU A N 1
ATOM 694 C CA . LEU A 1 89 ? 0.791 -3.254 12.547 1 96.12 89 LEU A CA 1
ATOM 695 C C . LEU A 1 89 ? 0.069 -2.896 13.836 1 96.12 89 LEU A C 1
ATOM 697 O O . LEU A 1 89 ? -0.929 -3.527 14.195 1 96.12 89 LEU A O 1
ATOM 701 N N . LYS A 1 90 ? 0.556 -1.931 14.539 1 95.25 90 LYS A N 1
ATOM 702 C CA . LYS A 1 90 ? -0.081 -1.472 15.773 1 95.25 90 LYS A CA 1
ATOM 703 C C . LYS A 1 90 ? -1.503 -0.986 15.508 1 95.25 90 LYS A C 1
ATOM 705 O O . LYS A 1 90 ? -2.424 -1.296 16.266 1 95.25 90 LYS A O 1
ATOM 710 N N . LYS A 1 91 ? -1.669 -0.285 14.484 1 94.75 91 LYS A N 1
ATOM 711 C CA . LYS A 1 91 ? -2.986 0.234 14.133 1 94.75 91 LYS A CA 1
ATOM 712 C C . LYS A 1 91 ? -3.955 -0.9 13.812 1 94.75 91 LYS A C 1
ATOM 714 O O . LYS A 1 91 ? -5.133 -0.836 14.172 1 94.75 91 LYS A O 1
ATOM 719 N N . LEU A 1 92 ? -3.438 -1.883 13.07 1 95.12 92 LEU A N 1
ATOM 720 C CA . LEU A 1 92 ? -4.254 -3.045 12.742 1 95.12 92 LEU A CA 1
ATOM 721 C C . LEU A 1 92 ? -4.684 -3.785 14 1 95.12 92 LEU A C 1
ATOM 723 O O . LEU A 1 92 ? -5.809 -4.289 14.078 1 95.12 92 LEU A O 1
ATOM 727 N N . GLN A 1 93 ? -3.844 -3.828 14.953 1 92.94 93 GLN A N 1
ATOM 728 C CA . GLN A 1 93 ? -4.113 -4.535 16.203 1 92.94 93 GLN A CA 1
ATOM 729 C C . GLN A 1 93 ? -5.129 -3.775 17.047 1 92.94 93 GLN A C 1
ATOM 731 O O . GLN A 1 93 ? -5.891 -4.383 17.812 1 92.94 93 GLN A O 1
ATOM 736 N N . LEU A 1 94 ? -5.152 -2.514 16.906 1 86.94 94 LEU A N 1
ATOM 737 C CA . LEU A 1 94 ? -6.074 -1.678 17.672 1 86.94 94 LEU A CA 1
ATOM 738 C C . LEU A 1 94 ? -7.477 -1.73 17.078 1 86.94 94 LEU A C 1
ATOM 740 O O . LEU A 1 94 ? -8.461 -1.489 17.766 1 86.94 94 LEU A O 1
ATOM 744 N N . LYS A 1 95 ? -7.551 -1.85 15.852 1 80.88 95 LYS A N 1
ATOM 745 C CA . LYS A 1 95 ? -8.852 -1.888 15.188 1 80.88 95 LYS A CA 1
ATOM 746 C C . LYS A 1 95 ? -9.484 -3.271 15.305 1 80.88 95 LYS A C 1
ATOM 748 O O . LYS A 1 95 ? -10.648 -3.461 14.938 1 80.88 95 LYS A O 1
ATOM 753 N N . LYS A 1 96 ? -8.867 -4.207 15.789 1 69.25 96 LYS A N 1
ATOM 754 C CA . LYS A 1 96 ? -9.43 -5.516 16.125 1 69.25 96 LYS A CA 1
ATOM 755 C C . LYS A 1 96 ? -10.195 -5.465 17.438 1 69.25 96 LYS A C 1
ATOM 757 O O . LYS A 1 96 ? -9.867 -4.664 18.312 1 69.25 96 LYS A O 1
ATOM 762 N N . MET B 1 1 ? -10.344 10.18 17.547 1 55.06 1 MET B N 1
ATOM 763 C CA . MET B 1 1 ? -9.453 9.047 17.312 1 55.06 1 MET B CA 1
ATOM 764 C C . MET B 1 1 ? -8.32 9.43 16.375 1 55.06 1 MET B C 1
ATOM 766 O O . MET B 1 1 ? -8.516 10.234 15.453 1 55.06 1 MET B O 1
ATOM 770 N N . ASP B 1 2 ? -7.043 9.336 16.922 1 81.06 2 ASP B N 1
ATOM 771 C CA . ASP B 1 2 ? -5.836 9.969 16.406 1 81.06 2 ASP B CA 1
ATOM 772 C C . ASP B 1 2 ? -5.469 9.406 15.039 1 81.06 2 ASP B C 1
ATOM 774 O O . ASP B 1 2 ? -4.93 8.297 14.945 1 81.06 2 ASP B O 1
ATOM 778 N N . ASN B 1 3 ? -6.215 9.781 13.992 1 92.12 3 ASN B N 1
ATOM 779 C CA . ASN B 1 3 ? -5.809 9.398 12.641 1 92.12 3 ASN B CA 1
ATOM 780 C C . ASN B 1 3 ? -5.125 10.547 11.906 1 92.12 3 ASN B C 1
ATOM 782 O O . ASN B 1 3 ? -4.961 11.633 12.469 1 92.12 3 ASN B O 1
ATOM 786 N N . PHE B 1 4 ? -4.656 10.227 10.766 1 96.5 4 PHE B N 1
ATOM 787 C CA . PHE B 1 4 ? -3.877 11.211 10.016 1 96.5 4 PHE B CA 1
ATOM 788 C C . PHE B 1 4 ? -4.672 12.492 9.82 1 96.5 4 PHE B C 1
ATOM 790 O O . PHE B 1 4 ? -4.148 13.594 10.023 1 96.5 4 PHE B O 1
ATOM 797 N N . GLY B 1 5 ? -5.945 12.328 9.422 1 97.25 5 GLY B N 1
ATOM 798 C CA . GLY B 1 5 ? -6.781 13.484 9.172 1 97.25 5 GLY B CA 1
ATOM 799 C C . GLY B 1 5 ? -6.926 14.391 10.383 1 97.25 5 GLY B C 1
ATOM 800 O O . GLY B 1 5 ? -6.758 15.609 10.281 1 97.25 5 GLY B O 1
ATOM 801 N N . SER B 1 6 ? -7.25 13.805 11.531 1 96.12 6 SER B N 1
ATOM 802 C CA . SER B 1 6 ? -7.406 14.586 12.758 1 96.12 6 SER B CA 1
ATOM 803 C C . SER B 1 6 ? -6.098 15.258 13.156 1 96.12 6 SER B C 1
ATOM 805 O O . SER B 1 6 ? -6.102 16.375 13.672 1 96.12 6 SER B O 1
ATOM 807 N N . ARG B 1 7 ? -5.004 14.562 12.852 1 95.62 7 ARG B N 1
ATOM 808 C CA . ARG B 1 7 ? -3.703 15.148 13.141 1 95.62 7 ARG B CA 1
ATOM 809 C C . ARG B 1 7 ? -3.438 16.359 12.25 1 95.62 7 ARG B C 1
ATOM 811 O O . ARG B 1 7 ? -2.959 17.391 12.727 1 95.62 7 ARG B O 1
ATOM 818 N N . LEU B 1 8 ? -3.742 16.188 11.047 1 97.25 8 LEU B N 1
ATOM 819 C CA . LEU B 1 8 ? -3.57 17.281 10.102 1 97.25 8 LEU B CA 1
ATOM 820 C C . LEU B 1 8 ? -4.383 18.5 10.531 1 97.25 8 LEU B C 1
ATOM 822 O O . LEU B 1 8 ? -3.865 19.625 10.547 1 97.25 8 LEU B O 1
ATOM 826 N N . LYS B 1 9 ? -5.531 18.25 10.906 1 97.56 9 LYS B N 1
ATOM 827 C CA . LYS B 1 9 ? -6.414 19.312 11.359 1 97.56 9 LYS B CA 1
ATOM 828 C C . LYS B 1 9 ? -5.859 20 12.609 1 97.56 9 LYS B C 1
ATOM 830 O O . LYS B 1 9 ? -5.832 21.219 12.703 1 97.56 9 LYS B O 1
ATOM 835 N N . THR B 1 10 ? -5.465 19.172 13.508 1 97.31 10 THR B N 1
ATOM 836 C CA . THR B 1 10 ? -4.914 19.688 14.758 1 97.31 10 THR B CA 1
ATOM 837 C C . THR B 1 10 ? -3.689 20.562 14.484 1 97.31 10 THR B C 1
ATOM 839 O O . THR B 1 10 ? -3.566 21.656 15.039 1 97.31 10 THR B O 1
ATOM 842 N N . LEU B 1 11 ? -2.811 20.078 13.664 1 96.88 11 LEU B N 1
ATOM 843 C CA . LEU B 1 11 ? -1.609 20.844 13.32 1 96.88 11 LEU B CA 1
ATOM 844 C C . LEU B 1 11 ? -1.971 22.156 12.648 1 96.88 11 LEU B C 1
ATOM 846 O O . LEU B 1 11 ? -1.41 23.203 12.984 1 96.88 11 LEU B O 1
ATOM 850 N N . ARG B 1 12 ? -2.889 22.047 11.711 1 97.94 12 ARG B N 1
ATOM 851 C CA . ARG B 1 12 ? -3.309 23.25 10.992 1 97.94 12 ARG B CA 1
ATOM 852 C C . ARG B 1 12 ? -3.898 24.281 11.945 1 97.94 12 ARG B C 1
ATOM 854 O O . ARG B 1 12 ? -3.508 25.453 11.914 1 97.94 12 ARG B O 1
ATOM 861 N N . THR B 1 13 ? -4.75 23.844 12.828 1 97.88 13 THR B N 1
ATOM 862 C CA . THR B 1 13 ? -5.457 24.766 13.727 1 97.88 13 THR B CA 1
ATOM 863 C C . THR B 1 13 ? -4.516 25.312 14.789 1 97.88 13 THR B C 1
ATOM 865 O O . THR B 1 13 ? -4.645 26.469 15.203 1 97.88 13 THR B O 1
ATOM 868 N N . LYS B 1 14 ? -3.637 24.547 15.211 1 97.06 14 LYS B N 1
ATOM 869 C CA . LYS B 1 14 ? -2.643 25 16.188 1 97.06 14 LYS B CA 1
ATOM 870 C C . LYS B 1 14 ? -1.805 26.141 15.633 1 97.06 14 LYS B C 1
ATOM 872 O O . LYS B 1 14 ? -1.391 27.031 16.375 1 97.06 14 LYS B O 1
ATOM 877 N N . GLN B 1 15 ? -1.61 26.141 14.336 1 96.62 15 GLN B N 1
ATOM 878 C CA . GLN B 1 15 ? -0.805 27.156 13.688 1 96.62 15 GLN B CA 1
ATOM 879 C C . GLN B 1 15 ? -1.667 28.344 13.258 1 96.62 15 GLN B C 1
ATOM 881 O O . GLN B 1 15 ? -1.163 29.312 12.672 1 96.62 15 GLN B O 1
ATOM 886 N N . GLY B 1 16 ? -2.977 28.156 13.453 1 97.81 16 GLY B N 1
ATOM 887 C CA . GLY B 1 16 ? -3.891 29.25 13.133 1 97.81 16 GLY B CA 1
ATOM 888 C C . GLY B 1 16 ? -4.121 29.406 11.641 1 97.81 16 GLY B C 1
ATOM 889 O O . GLY B 1 16 ? -4.441 30.5 11.164 1 97.81 16 GLY B O 1
ATOM 890 N N . LEU B 1 17 ? -4 28.391 10.945 1 98.31 17 LEU B N 1
ATOM 891 C CA . LEU B 1 17 ? -4.109 28.453 9.492 1 98.31 17 LEU B CA 1
ATOM 892 C C . LEU B 1 17 ? -5.508 28.047 9.031 1 98.31 17 LEU B C 1
ATOM 894 O O . LEU B 1 17 ? -6.117 27.141 9.602 1 98.31 17 LEU B O 1
ATOM 898 N N . LEU B 1 18 ? -5.918 28.688 7.969 1 98.44 18 LEU B N 1
ATOM 899 C CA . LEU B 1 18 ? -7.141 28.281 7.285 1 98.44 18 LEU B CA 1
ATOM 900 C C . LEU B 1 18 ? -6.863 27.156 6.297 1 98.44 18 LEU B C 1
ATOM 902 O O . LEU B 1 18 ? -5.727 26.984 5.855 1 98.44 18 LEU B O 1
ATOM 906 N N . MET B 1 19 ? -7.957 26.422 6.004 1 98.56 19 MET B N 1
ATOM 907 C CA . MET B 1 19 ? -7.797 25.344 5.043 1 98.56 19 MET B CA 1
ATOM 908 C C . MET B 1 19 ? -7.27 25.859 3.711 1 98.56 19 MET B C 1
ATOM 910 O O . MET B 1 19 ? -6.414 25.234 3.088 1 98.56 19 MET B O 1
ATOM 914 N N . ARG B 1 20 ? -7.723 27.031 3.289 1 98.38 20 ARG B N 1
ATOM 915 C CA . ARG B 1 20 ? -7.348 27.594 1.999 1 98.38 20 ARG B CA 1
ATOM 916 C C . ARG B 1 20 ? -5.871 27.984 1.983 1 98.38 20 ARG B C 1
ATOM 918 O O . ARG B 1 20 ? -5.219 27.922 0.94 1 98.38 20 ARG B O 1
ATOM 925 N N . GLN B 1 21 ? -5.359 28.359 3.109 1 98.44 21 GLN B N 1
ATOM 926 C CA . GLN B 1 21 ? -3.951 28.719 3.211 1 98.44 21 GLN B CA 1
ATOM 927 C C . GLN B 1 21 ? -3.059 27.484 3.09 1 98.44 21 GLN B C 1
ATOM 929 O O . GLN B 1 21 ? -2.035 27.531 2.404 1 98.44 21 GLN B O 1
ATOM 934 N N . VAL B 1 22 ? -3.488 26.484 3.717 1 98.5 22 VAL B N 1
ATOM 935 C CA . VAL B 1 22 ? -2.754 25.219 3.629 1 98.5 22 VAL B CA 1
ATOM 936 C C . VAL B 1 22 ? -2.828 24.688 2.203 1 98.5 22 VAL B C 1
ATOM 938 O O . VAL B 1 22 ? -1.826 24.203 1.66 1 98.5 22 VAL B O 1
ATOM 941 N N . ALA B 1 23 ? -3.973 24.766 1.605 1 98.5 23 ALA B N 1
ATOM 942 C CA . ALA B 1 23 ? -4.199 24.281 0.245 1 98.5 23 ALA B CA 1
ATOM 943 C C . ALA B 1 23 ? -3.287 25 -0.748 1 98.5 23 ALA B C 1
ATOM 945 O O . ALA B 1 23 ? -2.68 24.359 -1.613 1 98.5 23 ALA B O 1
ATOM 946 N N . ALA B 1 24 ? -3.207 26.266 -0.616 1 97.81 24 ALA B N 1
ATOM 947 C CA . ALA B 1 24 ? -2.354 27.078 -1.485 1 97.81 24 ALA B CA 1
ATOM 948 C C . ALA B 1 24 ? -0.894 26.641 -1.376 1 97.81 24 ALA B C 1
ATOM 950 O O . ALA B 1 24 ? -0.215 26.469 -2.391 1 97.81 24 ALA B O 1
ATOM 951 N N . ALA B 1 25 ? -0.464 26.438 -0.17 1 95.69 25 ALA B N 1
ATOM 952 C CA . ALA B 1 25 ? 0.923 26.047 0.064 1 95.69 25 ALA B CA 1
ATOM 953 C C . ALA B 1 25 ? 1.194 24.641 -0.479 1 95.69 25 ALA B C 1
ATOM 955 O O . ALA B 1 25 ? 2.291 24.359 -0.97 1 95.69 25 ALA B O 1
ATOM 956 N N . ALA B 1 26 ? 0.227 23.75 -0.357 1 96.88 26 ALA B N 1
ATOM 957 C CA . ALA B 1 26 ? 0.369 22.359 -0.774 1 96.88 26 ALA B CA 1
ATOM 958 C C . ALA B 1 26 ? 0.067 22.188 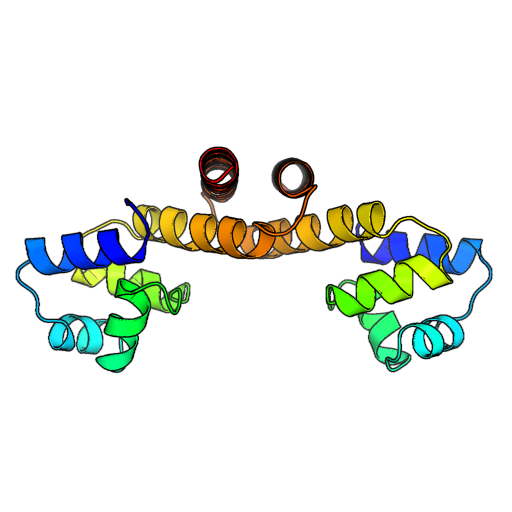-2.262 1 96.88 26 ALA B C 1
ATOM 960 O O . ALA B 1 26 ? 0.198 21.094 -2.812 1 96.88 26 ALA B O 1
ATOM 961 N N . ASP B 1 27 ? -0.384 23.203 -2.873 1 97.25 27 ASP B N 1
ATOM 962 C CA . ASP B 1 27 ? -0.688 23.219 -4.301 1 97.25 27 ASP B CA 1
ATOM 963 C C . ASP B 1 27 ? -1.826 22.25 -4.633 1 97.25 27 ASP B C 1
ATOM 965 O O . ASP B 1 27 ? -1.692 21.406 -5.516 1 97.25 27 ASP B O 1
ATOM 969 N N . VAL B 1 28 ? -2.852 22.344 -3.828 1 97.69 28 VAL B N 1
ATOM 970 C CA . VAL B 1 28 ? -4.074 21.578 -4.051 1 97.69 28 VAL B CA 1
ATOM 971 C C . VAL B 1 28 ? -5.293 22.484 -3.824 1 97.69 28 VAL B C 1
ATOM 973 O O . VAL B 1 28 ? -5.156 23.625 -3.373 1 97.69 28 VAL B O 1
ATOM 976 N N . ASP B 1 29 ? -6.445 21.922 -4.172 1 97.81 29 ASP B N 1
ATOM 977 C CA . ASP B 1 29 ? -7.684 22.641 -3.895 1 97.81 29 ASP B CA 1
ATOM 978 C C . ASP B 1 29 ? -8.078 22.516 -2.426 1 97.81 29 ASP B C 1
ATOM 980 O O . ASP B 1 29 ? -7.766 21.516 -1.78 1 97.81 29 ASP B O 1
ATOM 984 N N . THR B 1 30 ? -8.797 23.562 -1.957 1 98.31 30 THR B N 1
ATOM 985 C CA . THR B 1 30 ? -9.281 23.562 -0.582 1 98.31 30 THR B CA 1
ATOM 986 C C . THR B 1 30 ? -10.109 22.297 -0.308 1 98.31 30 THR B C 1
ATOM 988 O O . THR B 1 30 ? -10.055 21.75 0.793 1 98.31 30 THR B O 1
ATOM 991 N N . SER B 1 31 ? -10.773 21.812 -1.228 1 98.56 31 SER B N 1
ATOM 992 C CA . SER B 1 31 ? -11.578 20.609 -1.074 1 98.56 31 SER B CA 1
ATOM 993 C C . SER B 1 31 ? -10.703 19.391 -0.775 1 98.56 31 SER B C 1
ATOM 995 O O . SER B 1 31 ? -11.133 18.469 -0.077 1 98.56 31 SER B O 1
ATOM 997 N N . MET B 1 32 ? -9.539 19.391 -1.31 1 98.31 32 MET B N 1
ATOM 998 C CA . MET B 1 32 ? -8.609 18.281 -1.066 1 98.31 32 MET B CA 1
ATOM 999 C C . MET B 1 32 ? -8.172 18.25 0.394 1 98.31 32 MET B C 1
ATOM 1001 O O . MET B 1 32 ? -8.062 17.188 0.989 1 98.31 32 MET B O 1
ATOM 1005 N N . ILE B 1 33 ? -7.934 19.422 0.925 1 98.5 33 ILE B N 1
ATOM 1006 C CA . ILE B 1 33 ? -7.582 19.484 2.34 1 98.5 33 ILE B CA 1
ATOM 1007 C C . ILE B 1 33 ? -8.711 18.906 3.184 1 98.5 33 ILE B C 1
ATOM 1009 O O . ILE B 1 33 ? -8.469 18.156 4.129 1 98.5 33 ILE B O 1
ATOM 1013 N N . SER B 1 34 ? -9.906 19.234 2.828 1 98.44 34 SER B N 1
ATOM 1014 C CA . SER B 1 34 ? -11.062 18.672 3.518 1 98.44 34 SER B CA 1
ATOM 1015 C C . SER B 1 34 ? -11.062 17.156 3.445 1 98.44 34 SER B C 1
ATOM 1017 O O . SER B 1 34 ? -11.281 16.469 4.453 1 98.44 34 SER B O 1
ATOM 1019 N N . LYS B 1 35 ? -10.781 16.625 2.287 1 98.12 35 LYS B N 1
ATOM 1020 C CA . LYS B 1 35 ? -10.734 15.172 2.107 1 98.12 35 LYS B CA 1
ATOM 1021 C C . LYS B 1 35 ? -9.633 14.547 2.949 1 98.12 35 LYS B C 1
ATOM 1023 O O . LYS B 1 35 ? -9.797 13.445 3.488 1 98.12 35 LYS B O 1
ATOM 1028 N N . PHE B 1 36 ? -8.508 15.203 3.043 1 97.75 36 PHE B N 1
ATOM 1029 C CA . PHE B 1 36 ? -7.414 14.719 3.883 1 97.75 36 PHE B CA 1
ATOM 1030 C C . PHE B 1 36 ? -7.832 14.703 5.352 1 97.75 36 PHE B C 1
ATOM 1032 O O . PHE B 1 36 ? -7.672 13.688 6.035 1 97.75 36 PHE B O 1
ATOM 1039 N N . GLU B 1 37 ? -8.469 15.82 5.793 1 97.81 37 GLU B N 1
ATOM 1040 C CA . GLU B 1 37 ? -8.766 15.992 7.211 1 97.81 37 GLU B CA 1
ATOM 1041 C C . GLU B 1 37 ? -9.914 15.094 7.648 1 97.81 37 GLU B C 1
ATOM 1043 O O . GLU B 1 37 ? -9.984 14.688 8.812 1 97.81 37 GLU B O 1
ATOM 1048 N N . ASN B 1 38 ? -10.742 14.703 6.684 1 96.25 38 ASN B N 1
ATOM 1049 C CA . ASN B 1 38 ? -11.875 13.836 6.996 1 96.25 38 ASN B CA 1
ATOM 1050 C C . ASN B 1 38 ? -11.531 12.359 6.777 1 96.25 38 ASN B C 1
ATOM 1052 O O . ASN B 1 38 ? -12.344 11.484 7.051 1 96.25 38 ASN B O 1
ATOM 1056 N N . GLY B 1 39 ? -10.438 12.117 6.234 1 94.75 39 GLY B N 1
ATOM 1057 C CA . GLY B 1 39 ? -9.984 10.75 6.062 1 94.75 39 GLY B CA 1
ATOM 1058 C C . GLY B 1 39 ? -10.469 10.117 4.77 1 94.75 39 GLY B C 1
ATOM 1059 O O . GLY B 1 39 ? -10.359 8.906 4.59 1 94.75 39 GLY B O 1
ATOM 1060 N N . ASP B 1 40 ? -10.977 10.898 3.869 1 95.19 40 ASP B N 1
ATOM 1061 C CA . ASP B 1 40 ? -11.5 10.391 2.604 1 95.19 40 ASP B CA 1
ATOM 1062 C C . ASP B 1 40 ? -10.359 10.055 1.641 1 95.19 40 ASP B C 1
ATOM 1064 O O . ASP B 1 40 ? -10.523 9.227 0.744 1 95.19 40 ASP B O 1
ATOM 1068 N N . ARG B 1 41 ? -9.234 10.773 1.817 1 96.12 41 ARG B N 1
ATOM 1069 C CA . ARG B 1 41 ? -8.047 10.578 0.985 1 96.12 41 ARG B CA 1
ATOM 1070 C C . ARG B 1 41 ? -6.77 10.812 1.787 1 96.12 41 ARG B C 1
ATOM 1072 O O . ARG B 1 41 ? -6.742 11.648 2.689 1 96.12 41 ARG B O 1
ATOM 1079 N N . LEU B 1 42 ? -5.809 10.055 1.426 1 97 42 LEU B N 1
ATOM 1080 C CA . LEU B 1 42 ? -4.488 10.312 1.988 1 97 42 LEU B CA 1
ATOM 1081 C C . LEU B 1 42 ? -3.617 11.078 0.999 1 97 42 LEU B C 1
ATOM 1083 O O . LEU B 1 42 ? -3.715 10.867 -0.213 1 97 42 LEU B O 1
ATOM 1087 N N . PRO B 1 43 ? -2.795 11.938 1.492 1 96.69 43 PRO B N 1
ATOM 1088 C CA . PRO B 1 43 ? -1.92 12.703 0.604 1 96.69 43 PRO B CA 1
ATOM 1089 C C . PRO B 1 43 ? -0.839 11.844 -0.046 1 96.69 43 PRO B C 1
ATOM 1091 O O . PRO B 1 43 ? -0.486 10.789 0.481 1 96.69 43 PRO B O 1
ATOM 1094 N N . THR B 1 44 ? -0.344 12.344 -1.193 1 95 44 THR B N 1
ATOM 1095 C CA . THR B 1 44 ? 0.814 11.742 -1.843 1 95 44 THR B CA 1
ATOM 1096 C C . THR B 1 44 ? 2.105 12.148 -1.14 1 95 44 THR B C 1
ATOM 1098 O O . THR B 1 44 ? 2.092 13.016 -0.262 1 95 44 THR B O 1
ATOM 1101 N N . ARG B 1 45 ? 3.221 11.484 -1.497 1 94.81 45 ARG B N 1
ATOM 1102 C CA . ARG B 1 45 ? 4.52 11.812 -0.914 1 94.81 45 ARG B CA 1
ATOM 1103 C C . ARG B 1 45 ? 4.867 13.281 -1.136 1 94.81 45 ARG B C 1
ATOM 1105 O O . ARG B 1 45 ? 5.355 13.953 -0.225 1 94.81 45 ARG B O 1
ATOM 1112 N N . ARG B 1 46 ? 4.617 13.75 -2.316 1 95.88 46 ARG B N 1
ATOM 1113 C CA . ARG B 1 46 ? 4.891 15.148 -2.637 1 95.88 46 ARG B CA 1
ATOM 1114 C C . ARG B 1 46 ? 4.023 16.078 -1.798 1 95.88 46 ARG B C 1
ATOM 1116 O O . ARG B 1 46 ? 4.504 17.094 -1.295 1 95.88 46 ARG B O 1
ATOM 1123 N N . GLN B 1 47 ? 2.809 15.758 -1.645 1 97.06 47 GLN B N 1
ATOM 1124 C CA . GLN B 1 47 ? 1.898 16.562 -0.836 1 97.06 47 GLN B CA 1
ATOM 1125 C C . GLN B 1 47 ? 2.328 16.578 0.628 1 97.06 47 GLN B C 1
ATOM 1127 O O . GLN B 1 47 ? 2.223 17.594 1.304 1 97.06 47 GLN B O 1
ATOM 1132 N N . ILE B 1 48 ? 2.809 15.484 1.064 1 97.06 48 ILE B N 1
ATOM 1133 C CA . ILE B 1 48 ? 3.277 15.375 2.441 1 97.06 48 ILE B CA 1
ATOM 1134 C C . ILE B 1 48 ? 4.445 16.328 2.67 1 97.06 48 ILE B C 1
ATOM 1136 O O . ILE B 1 48 ? 4.516 17 3.703 1 97.06 48 ILE B O 1
ATOM 1140 N N . GLU B 1 49 ? 5.281 16.359 1.753 1 97.06 49 GLU B N 1
ATOM 1141 C CA . GLU B 1 49 ? 6.43 17.25 1.844 1 97.06 49 GLU B CA 1
ATOM 1142 C C . GLU B 1 49 ? 5.988 18.703 1.989 1 97.06 49 GLU B C 1
ATOM 1144 O O . GLU B 1 49 ? 6.488 19.438 2.854 1 97.06 49 GLU B O 1
ATOM 1149 N N . LYS B 1 50 ? 5.074 19.078 1.207 1 97.94 50 LYS B N 1
ATOM 1150 C CA . LYS B 1 50 ? 4.578 20.453 1.227 1 97.94 50 LYS B CA 1
ATOM 1151 C C . LYS B 1 50 ? 3.805 20.75 2.51 1 97.94 50 LYS B C 1
ATOM 1153 O O . LYS B 1 50 ? 3.957 21.812 3.107 1 97.94 50 LYS B O 1
ATOM 1158 N N . LEU B 1 51 ? 3.021 19.781 2.902 1 98.19 51 LEU B N 1
ATOM 1159 C CA . LEU B 1 51 ? 2.24 19.922 4.125 1 98.19 51 LEU B CA 1
ATOM 1160 C C . LEU B 1 51 ? 3.15 20.062 5.34 1 98.19 51 LEU B C 1
ATOM 1162 O O . LEU B 1 51 ? 2.898 20.891 6.223 1 98.19 51 LEU B O 1
ATOM 1166 N N . ALA B 1 52 ? 4.148 19.281 5.375 1 97.75 52 ALA B N 1
ATOM 1167 C CA . ALA B 1 52 ? 5.082 19.312 6.5 1 97.75 52 ALA B CA 1
ATOM 1168 C C . ALA B 1 52 ? 5.723 20.688 6.637 1 97.75 52 ALA B C 1
ATOM 1170 O O . ALA B 1 52 ? 5.879 21.203 7.746 1 97.75 52 ALA B O 1
ATOM 1171 N N . LEU B 1 53 ? 6.035 21.266 5.527 1 97.31 53 LEU B N 1
ATOM 1172 C CA . LEU B 1 53 ? 6.688 22.562 5.5 1 97.31 53 LEU B CA 1
ATOM 1173 C C . LEU B 1 53 ? 5.77 23.641 6.07 1 97.31 53 LEU B C 1
ATOM 1175 O O . LEU B 1 53 ? 6.16 24.391 6.973 1 97.31 53 LEU B O 1
ATOM 1179 N N . ILE B 1 54 ? 4.531 23.656 5.605 1 97.19 54 ILE B N 1
ATOM 1180 C CA . ILE B 1 54 ? 3.621 24.734 5.988 1 97.19 54 ILE B CA 1
ATOM 1181 C C . ILE B 1 54 ? 3.152 24.531 7.426 1 97.19 54 ILE B C 1
ATOM 1183 O O . ILE B 1 54 ? 2.857 25.5 8.133 1 97.19 54 ILE B O 1
ATOM 1187 N N . LEU B 1 55 ? 3.193 23.328 7.906 1 97.56 55 LEU B N 1
ATOM 1188 C CA . LEU B 1 55 ? 2.674 23.016 9.234 1 97.56 55 LEU B CA 1
ATOM 1189 C C . LEU B 1 55 ? 3.799 22.969 10.258 1 97.56 55 LEU B C 1
ATOM 1191 O O . LEU B 1 55 ? 3.561 22.703 11.438 1 97.56 55 LEU B O 1
ATOM 1195 N N . ASN B 1 56 ? 4.941 23.141 9.867 1 96.5 56 ASN B N 1
ATOM 1196 C CA . ASN B 1 56 ? 6.117 23.234 10.727 1 96.5 56 ASN B CA 1
ATOM 1197 C C . ASN B 1 56 ? 6.34 21.938 11.508 1 96.5 56 ASN B C 1
ATOM 1199 O O . ASN B 1 56 ? 6.48 21.969 12.734 1 96.5 56 ASN B O 1
ATOM 1203 N N . VAL B 1 57 ? 6.273 20.844 10.773 1 96.44 57 VAL B N 1
ATOM 1204 C CA . VAL B 1 57 ? 6.617 19.516 11.289 1 96.44 57 VAL B CA 1
ATOM 1205 C 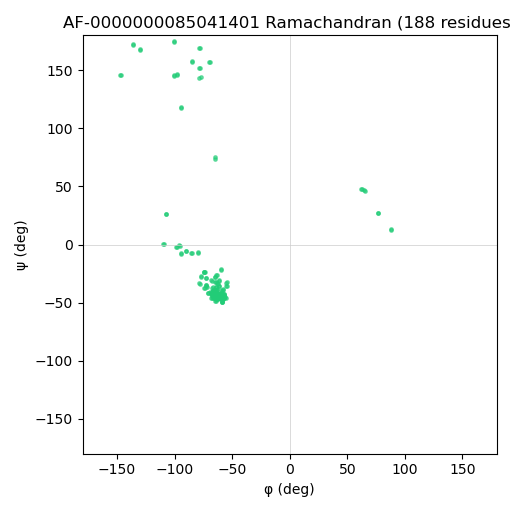C . VAL B 1 57 ? 7.578 18.828 10.328 1 96.44 57 VAL B C 1
ATOM 1207 O O . VAL B 1 57 ? 7.793 19.297 9.203 1 96.44 57 VAL B O 1
ATOM 1210 N N . THR B 1 58 ? 8.156 17.75 10.812 1 96.25 58 THR B N 1
ATOM 1211 C CA . THR B 1 58 ? 9.078 17.016 9.945 1 96.25 58 THR B CA 1
ATOM 1212 C C . THR B 1 58 ? 8.305 16.188 8.93 1 96.25 58 THR B C 1
ATOM 1214 O O . THR B 1 58 ? 7.238 15.656 9.234 1 96.25 58 THR B O 1
ATOM 1217 N N . GLU B 1 59 ? 8.789 16.078 7.785 1 95.12 59 GLU B N 1
ATOM 1218 C CA . GLU B 1 59 ? 8.227 15.219 6.746 1 95.12 59 GLU B CA 1
ATOM 1219 C C . GLU B 1 59 ? 8.094 13.781 7.23 1 95.12 59 GLU B C 1
ATOM 1221 O O . GLU B 1 59 ? 7.102 13.109 6.938 1 95.12 59 GLU B O 1
ATOM 1226 N N . GLN B 1 60 ? 9.055 13.422 8.016 1 95.31 60 GLN B N 1
ATOM 1227 C CA . GLN B 1 60 ? 9.102 12.055 8.516 1 95.31 60 GLN B CA 1
ATOM 1228 C C . GLN B 1 60 ? 7.895 11.742 9.391 1 95.31 60 GLN B C 1
ATOM 1230 O O . GLN B 1 60 ? 7.273 10.68 9.242 1 95.31 60 GLN B O 1
ATOM 1235 N N . GLU B 1 61 ? 7.586 12.68 10.188 1 93.56 61 GLU B N 1
ATOM 1236 C CA . GLU B 1 61 ? 6.457 12.492 11.094 1 93.56 61 GLU B CA 1
ATOM 1237 C C . GLU B 1 61 ? 5.156 12.297 10.32 1 93.56 61 GLU B C 1
ATOM 1239 O O . GLU B 1 61 ? 4.398 11.367 10.594 1 93.56 61 GLU B O 1
ATOM 1244 N N . LEU B 1 62 ? 4.902 13.062 9.391 1 95.44 62 LEU B N 1
ATOM 1245 C CA . LEU B 1 62 ? 3.666 13 8.617 1 95.44 62 LEU B CA 1
ATOM 1246 C C . LEU B 1 62 ? 3.65 11.773 7.711 1 95.44 62 LEU B C 1
ATOM 1248 O O . LEU B 1 62 ? 2.605 11.141 7.531 1 95.44 62 LEU B O 1
ATOM 1252 N N . LEU B 1 63 ? 4.785 11.477 7.207 1 95.94 63 LEU B N 1
ATOM 1253 C CA . LEU B 1 63 ? 4.906 10.336 6.301 1 95.94 63 LEU B CA 1
ATOM 1254 C C . LEU B 1 63 ? 4.582 9.031 7.023 1 95.94 63 LEU B C 1
ATOM 1256 O O . LEU B 1 63 ? 3.822 8.211 6.512 1 95.94 63 LEU B O 1
ATOM 1260 N N . ILE B 1 64 ? 5.168 8.906 8.172 1 96.81 64 ILE B N 1
ATOM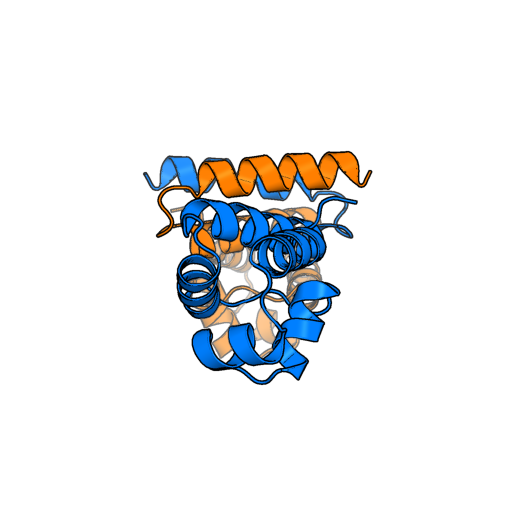 1261 C CA . ILE B 1 64 ? 4.941 7.699 8.953 1 96.81 64 ILE B CA 1
ATOM 1262 C C . ILE B 1 64 ? 3.447 7.535 9.234 1 96.81 64 ILE B C 1
ATOM 1264 O O . ILE B 1 64 ? 2.891 6.449 9.055 1 96.81 64 ILE B O 1
ATOM 1268 N N . GLN B 1 65 ? 2.842 8.609 9.602 1 95.75 65 GLN B N 1
ATOM 1269 C CA . GLN B 1 65 ? 1.422 8.57 9.93 1 95.75 65 GLN B CA 1
ATOM 1270 C C . GLN B 1 65 ? 0.578 8.25 8.703 1 95.75 65 GLN B C 1
ATOM 1272 O O . GLN B 1 65 ? -0.302 7.387 8.75 1 95.75 65 GLN B O 1
ATOM 1277 N N . AL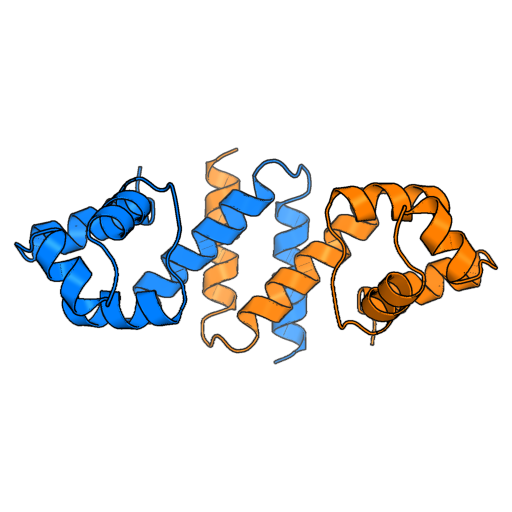A B 1 66 ? 0.846 8.875 7.66 1 96.81 66 ALA B N 1
ATOM 1278 C CA . ALA B 1 66 ? 0.036 8.734 6.453 1 96.81 66 ALA B CA 1
ATOM 1279 C C . ALA B 1 66 ? 0.184 7.344 5.852 1 96.81 66 ALA B C 1
ATOM 1281 O O . ALA B 1 66 ? -0.811 6.684 5.539 1 96.81 66 ALA B O 1
ATOM 1282 N N . TYR B 1 67 ? 1.387 6.855 5.742 1 97.06 67 TYR B N 1
ATOM 1283 C CA . TYR B 1 67 ? 1.626 5.578 5.074 1 97.06 67 TYR B CA 1
ATOM 1284 C C . TYR B 1 67 ? 1.177 4.414 5.949 1 97.06 67 TYR B C 1
ATOM 1286 O O . TYR B 1 67 ? 0.665 3.412 5.445 1 97.06 67 TYR B O 1
ATOM 1294 N N . SER B 1 68 ? 1.391 4.523 7.25 1 97.31 68 SER B N 1
ATOM 1295 C CA . SER B 1 68 ? 0.891 3.475 8.133 1 97.31 68 SER B CA 1
ATOM 1296 C C . SER B 1 68 ? -0.63 3.377 8.07 1 97.31 68 SER B C 1
ATOM 1298 O O . SER B 1 68 ? -1.187 2.277 8.078 1 97.31 68 SER B O 1
ATOM 1300 N N . GLU B 1 69 ? -1.26 4.492 8.062 1 96.75 69 GLU B N 1
ATOM 1301 C CA . GLU B 1 69 ? -2.717 4.52 7.973 1 96.75 69 GLU B CA 1
ATOM 1302 C C . GLU B 1 69 ? -3.201 3.9 6.664 1 96.75 69 GLU B C 1
ATOM 1304 O O . GLU B 1 69 ? -4.188 3.162 6.648 1 96.75 69 GLU B O 1
ATOM 1309 N N . LYS B 1 70 ? -2.541 4.223 5.625 1 96 70 LYS B N 1
ATOM 1310 C CA . LYS B 1 70 ? -2.902 3.646 4.332 1 96 70 LYS B CA 1
ATOM 1311 C C . LYS B 1 70 ? -2.807 2.123 4.363 1 96 70 LYS B C 1
ATOM 1313 O O . LYS B 1 70 ? -3.727 1.429 3.926 1 96 70 LYS B O 1
ATOM 1318 N N . ILE B 1 71 ? -1.684 1.634 4.848 1 96.94 71 ILE B N 1
ATOM 1319 C CA . ILE B 1 71 ? -1.472 0.193 4.926 1 96.94 71 ILE B CA 1
ATOM 1320 C C . ILE B 1 71 ? -2.574 -0.445 5.77 1 96.94 71 ILE B C 1
ATOM 1322 O O . ILE B 1 71 ? -3.172 -1.445 5.367 1 96.94 71 ILE B O 1
ATOM 1326 N N . ALA B 1 72 ? -2.832 0.155 6.914 1 96.25 72 ALA B N 1
ATOM 1327 C CA . ALA B 1 72 ? -3.857 -0.372 7.812 1 96.25 72 ALA B CA 1
ATOM 1328 C C . ALA B 1 72 ? -5.227 -0.37 7.141 1 96.25 72 ALA B C 1
ATOM 1330 O O . ALA B 1 72 ? -5.977 -1.345 7.238 1 96.25 72 ALA B O 1
ATOM 1331 N N . SER B 1 73 ? -5.539 0.686 6.473 1 94.19 73 SER B N 1
ATOM 1332 C CA . SER B 1 73 ? -6.828 0.799 5.801 1 94.19 73 SER B CA 1
ATOM 1333 C C . SER B 1 73 ? -6.969 -0.237 4.691 1 94.19 73 SER B C 1
ATOM 1335 O O . SER B 1 73 ? -8.023 -0.857 4.543 1 94.19 73 SER B O 1
ATOM 1337 N N . ASP B 1 74 ? -5.906 -0.43 3.926 1 93.62 74 ASP B N 1
ATOM 1338 C CA . ASP B 1 74 ? -5.922 -1.379 2.816 1 93.62 74 ASP B CA 1
ATOM 1339 C C . ASP B 1 74 ? -6.105 -2.809 3.32 1 93.62 74 ASP B C 1
ATOM 1341 O O . ASP B 1 74 ? -6.703 -3.643 2.635 1 93.62 74 ASP B O 1
ATOM 1345 N N . LEU B 1 75 ? -5.668 -3.072 4.523 1 96.44 75 LEU B N 1
ATOM 1346 C CA . LEU B 1 75 ? -5.57 -4.461 4.965 1 96.44 75 LEU B CA 1
ATOM 1347 C C . LEU B 1 75 ? -6.621 -4.77 6.023 1 96.44 75 LEU B C 1
ATOM 1349 O O . LEU B 1 75 ? -6.746 -5.914 6.465 1 96.44 75 LEU B O 1
ATOM 1353 N N . ILE B 1 76 ? -7.445 -3.832 6.383 1 92.94 76 ILE B N 1
ATOM 1354 C CA . ILE B 1 76 ? -8.328 -3.961 7.539 1 92.94 76 ILE B CA 1
ATOM 1355 C C . ILE B 1 76 ? -9.32 -5.098 7.309 1 92.94 76 ILE B C 1
ATOM 1357 O O . ILE B 1 76 ? -9.742 -5.766 8.258 1 92.94 76 ILE B O 1
ATOM 1361 N N . LYS B 1 77 ? -9.633 -5.426 6.102 1 92.19 77 LYS B N 1
ATOM 1362 C CA . LYS B 1 77 ? -10.625 -6.457 5.809 1 92.19 77 LYS B CA 1
ATOM 1363 C C . LYS B 1 77 ? -9.953 -7.805 5.555 1 92.19 77 LYS B C 1
ATOM 1365 O O . LYS B 1 77 ? -10.633 -8.812 5.336 1 92.19 77 LYS B O 1
ATOM 1370 N N . GLU B 1 78 ? -8.672 -7.848 5.617 1 94 78 GLU B N 1
ATOM 1371 C CA . GLU B 1 78 ? -7.938 -9.078 5.34 1 94 78 GLU B CA 1
ATOM 1372 C C . GLU B 1 78 ? -7.645 -9.844 6.625 1 94 78 GLU B C 1
ATOM 1374 O O . GLU B 1 78 ? -6.969 -9.336 7.52 1 94 78 GLU B O 1
ATOM 1379 N N . PRO B 1 79 ? -8.164 -11.086 6.758 1 92.06 79 PRO B N 1
ATOM 1380 C CA . PRO B 1 79 ? -7.949 -11.867 7.977 1 92.06 79 PRO B CA 1
ATOM 1381 C C . PRO B 1 79 ? -6.469 -12.117 8.258 1 92.06 79 PRO B C 1
ATOM 1383 O O . PRO B 1 79 ? -6.082 -12.312 9.414 1 92.06 79 PRO B O 1
ATOM 1386 N N . LEU B 1 80 ? -5.605 -12.047 7.266 1 94.75 80 LEU B N 1
ATOM 1387 C CA . LEU B 1 80 ? -4.188 -12.352 7.418 1 94.75 80 LEU B CA 1
ATOM 1388 C C . LEU B 1 80 ? -3.348 -11.086 7.371 1 94.75 80 LEU B C 1
ATOM 1390 O O . LEU B 1 80 ? -2.18 -11.125 6.977 1 94.75 80 LEU B O 1
ATOM 1394 N N . ALA B 1 81 ? -3.98 -10.023 7.742 1 96.69 81 ALA B N 1
ATOM 1395 C CA . ALA B 1 81 ? -3.352 -8.711 7.641 1 96.69 81 ALA B CA 1
ATOM 1396 C C . ALA B 1 81 ? -2.035 -8.672 8.414 1 96.69 81 ALA B C 1
ATOM 1398 O O . ALA B 1 81 ? -1.027 -8.172 7.906 1 96.69 81 ALA B O 1
ATOM 1399 N N . GLU B 1 82 ? -1.997 -9.227 9.578 1 96.81 82 GLU B N 1
ATOM 1400 C CA . GLU B 1 82 ? -0.787 -9.188 10.398 1 96.81 82 GLU B CA 1
ATOM 1401 C C . GLU B 1 82 ? 0.334 -10 9.758 1 96.81 82 GLU B C 1
ATOM 1403 O O . GLU B 1 82 ? 1.497 -9.594 9.781 1 96.81 82 GLU B O 1
ATOM 1408 N N . GLU B 1 83 ? -0.042 -11.07 9.211 1 97.25 83 GLU B N 1
ATOM 1409 C CA . GLU B 1 83 ? 0.953 -11.891 8.531 1 97.25 83 GLU B CA 1
ATOM 1410 C C . GLU B 1 83 ? 1.531 -11.172 7.316 1 97.25 83 GLU B C 1
ATOM 1412 O O . GLU B 1 83 ? 2.73 -11.258 7.047 1 97.25 83 GLU B O 1
ATOM 1417 N N . ILE B 1 84 ? 0.708 -10.492 6.629 1 97.69 84 ILE B N 1
ATOM 1418 C CA . ILE B 1 84 ? 1.123 -9.719 5.457 1 97.69 84 ILE B CA 1
ATOM 1419 C C . ILE B 1 84 ? 2.133 -8.656 5.875 1 97.69 84 ILE B C 1
ATOM 1421 O O . ILE B 1 84 ? 3.205 -8.539 5.277 1 97.69 84 ILE B O 1
ATOM 1425 N N . VAL B 1 85 ? 1.874 -7.98 6.875 1 98.31 85 VAL B N 1
ATOM 1426 C CA . VAL B 1 85 ? 2.715 -6.887 7.352 1 98.31 85 VAL B CA 1
ATOM 1427 C C . VAL B 1 85 ? 4.039 -7.441 7.875 1 98.31 85 VAL B C 1
ATOM 1429 O O . VAL B 1 85 ? 5.102 -6.863 7.637 1 98.31 85 VAL B O 1
ATOM 1432 N N . GLU B 1 86 ? 3.943 -8.523 8.578 1 96.94 86 GLU B N 1
ATOM 1433 C CA . GLU B 1 86 ? 5.148 -9.148 9.125 1 96.94 86 GLU B CA 1
ATOM 1434 C C . GLU B 1 86 ? 6.086 -9.594 8.008 1 96.94 86 GLU B C 1
ATOM 1436 O O . GLU B 1 86 ? 7.301 -9.406 8.094 1 96.94 86 GLU B O 1
ATOM 1441 N N . LEU B 1 87 ? 5.543 -10.18 7.012 1 96.38 87 LEU B N 1
ATOM 1442 C CA . LEU B 1 87 ? 6.367 -10.602 5.887 1 96.38 87 LEU B CA 1
ATOM 1443 C C . LEU B 1 87 ? 6.957 -9.398 5.16 1 96.38 87 LEU B C 1
ATOM 1445 O O . LEU B 1 87 ? 8.102 -9.438 4.711 1 96.38 87 LEU B O 1
ATOM 1449 N N . ALA B 1 88 ? 6.16 -8.359 5.016 1 97.06 88 ALA B N 1
ATOM 1450 C CA . ALA B 1 88 ? 6.672 -7.133 4.402 1 97.06 88 ALA B CA 1
ATOM 1451 C C . ALA B 1 88 ? 7.887 -6.609 5.164 1 97.06 88 ALA B C 1
ATOM 1453 O O . ALA B 1 88 ? 8.875 -6.188 4.555 1 97.06 88 ALA B O 1
ATOM 1454 N N . LEU B 1 89 ? 7.738 -6.598 6.434 1 96.12 89 LEU B N 1
ATOM 1455 C CA . LEU B 1 89 ? 8.844 -6.148 7.273 1 96.12 89 LEU B CA 1
ATOM 1456 C C . LEU B 1 89 ? 10.086 -7.008 7.047 1 96.12 89 LEU B C 1
ATOM 1458 O O . LEU B 1 89 ? 11.195 -6.488 6.926 1 96.12 89 LEU B O 1
ATOM 1462 N N . LYS B 1 90 ? 9.906 -8.289 6.984 1 95.25 90 LYS B N 1
ATOM 1463 C CA . LYS B 1 90 ? 11.016 -9.203 6.723 1 95.25 90 LYS B CA 1
ATOM 1464 C C . LYS B 1 90 ? 11.656 -8.922 5.367 1 95.25 90 LYS B C 1
ATOM 1466 O O . LYS B 1 90 ? 12.883 -8.914 5.242 1 95.25 90 LYS B O 1
ATOM 1471 N N . LYS B 1 91 ? 10.867 -8.695 4.426 1 94.75 91 LYS B N 1
ATOM 1472 C CA . LYS B 1 91 ? 11.367 -8.406 3.082 1 94.75 91 LYS B CA 1
ATOM 1473 C C . LYS B 1 91 ? 12.164 -7.109 3.059 1 94.75 91 LYS B C 1
ATOM 1475 O O . LYS B 1 91 ? 13.188 -7.012 2.371 1 94.75 91 LYS B O 1
ATOM 1480 N N . LEU B 1 92 ? 11.633 -6.102 3.766 1 95.19 92 LEU B N 1
ATOM 1481 C CA . LEU B 1 92 ? 12.328 -4.824 3.859 1 95.19 92 LEU B CA 1
ATOM 1482 C C . LEU B 1 92 ? 13.695 -4.992 4.523 1 95.19 92 LEU B C 1
ATOM 1484 O O . LEU B 1 92 ? 14.664 -4.336 4.137 1 95.19 92 LEU B O 1
ATOM 1488 N N . GLN B 1 93 ? 13.766 -5.848 5.457 1 93.06 93 GLN B N 1
ATOM 1489 C CA . GLN B 1 93 ? 15 -6.082 6.199 1 93.06 93 GLN B CA 1
ATOM 1490 C C . GLN B 1 93 ? 16.016 -6.836 5.348 1 93.06 93 GLN B C 1
ATOM 1492 O O . GLN B 1 93 ? 17.219 -6.664 5.52 1 93.06 93 GLN B O 1
ATOM 1497 N N . LEU B 1 94 ? 15.539 -7.613 4.457 1 87.25 94 LEU B N 1
ATOM 1498 C CA . LEU B 1 94 ? 16.406 -8.398 3.584 1 87.25 94 LEU B CA 1
ATOM 1499 C C . LEU B 1 94 ? 16.984 -7.531 2.463 1 87.25 94 LEU B C 1
ATOM 1501 O O . LEU B 1 94 ? 18.031 -7.844 1.905 1 87.25 94 LEU B O 1
ATOM 1505 N N . LYS B 1 95 ? 16.25 -6.625 2.039 1 81.19 95 LYS B N 1
ATOM 1506 C CA . LYS B 1 95 ? 16.703 -5.758 0.955 1 81.19 95 LYS B CA 1
ATOM 1507 C C . LYS B 1 95 ? 17.641 -4.672 1.473 1 81.19 95 LYS B C 1
ATOM 1509 O O . LYS B 1 95 ? 18.25 -3.945 0.687 1 81.19 95 LYS B O 1
ATOM 1514 N N . LYS B 1 96 ? 17.828 -4.523 2.684 1 69.75 96 LYS B N 1
ATOM 1515 C CA . LYS B 1 96 ? 18.844 -3.66 3.273 1 69.75 96 LYS B CA 1
ATOM 1516 C C . LYS B 1 96 ? 20.219 -4.324 3.232 1 69.75 96 LYS B C 1
ATOM 1518 O O . LYS B 1 96 ? 20.344 -5.516 3.518 1 69.75 96 LYS B O 1
#

Radius of gyration: 19.43 Å; Cα contacts (8 Å, |Δi|>4): 222; chains: 2; bounding box: 31×57×40 Å

Solvent-accessible surface area (backbone atoms only — not comparable to full-atom values): 10324 Å² total; per-residue (Å²): 124,96,41,54,15,51,47,50,45,50,45,34,52,73,71,67,50,52,62,58,58,52,12,60,67,40,71,50,53,48,67,52,47,51,31,30,39,71,60,77,40,80,77,51,74,69,41,40,48,34,44,16,62,78,53,72,48,56,46,64,61,54,46,38,44,47,53,12,49,50,53,28,62,75,32,66,85,42,94,56,36,66,59,20,52,52,50,16,51,53,51,47,60,64,76,99,125,97,40,56,16,51,46,51,46,49,45,35,52,74,70,68,51,52,62,58,57,51,13,60,67,39,70,49,53,49,66,52,47,53,30,31,40,70,59,77,39,79,76,51,73,70,40,41,48,34,44,15,61,78,54,71,49,57,47,65,61,54,47,37,45,47,53,12,49,48,52,27,63,75,31,67,83,43,94,56,36,68,59,19,52,52,49,16,50,51,51,47,59,65,75,98

Secondary structure (DSSP, 8-state):
---HHHHHHHHHHHTT--HHHHHHHHTS-HHHHHHHHHTS-PPPHHHHHHHHHHHTS-HHHHHHHHHHHHHHHHHTT-TTHHHHHHHHHHHHHH--/---HHHHHHHHHHHTT--HHHHHHHHTS-HHHHHHHHHTS-PPPHHHHHHHHHHHTS-HHHHHHHHHHHHHHHHHTT-TTHHHHHHHHHHHHHH--

Nearest PDB structures (foldseek):
  6jq1-assembly1_A  TM=8.883E-01  e=2.181E-04  Deinococcus geothermalis DSM 11300
  2b5a-assembly1_A  TM=8.527E-01  e=1.638E-04  [Bacillus] caldolyticus
  3f51-assembly1_A  TM=7.216E-01  e=2.059E-04  Corynebacterium glutamicum
  2icp-assembly1_A  TM=8.672E-01  e=1.443E-03  Escherichia coli CFT073
  6cf1-assembly1_B  TM=7.924E-01  e=2.868E-03  Proteus vulgaris

Foldseek 3Di:
DDALLCVLVVLCVVVPHDLCRLCVQLVHDSVVNVCSNVVVDFDDLSSLVSSCVVSVHDSVVSVVRRVVVVLCVVCVPPPCSVVVVVVVVVVVVVVD/DDALLCVLVVLCVVVPHDLCRLCVQLVHDSVVNVCSNVVVDFDDLSSLVSSCVVSVHDSVVSVVRRVVVVLCVVCVPPPCSVVVVVVVVVVVVVVD

Sequence (192 aa):
MDNFGSRLKTLRTKQGLLMRQVAAAADVDTSMISKFENGDRLPTRRQIEKLALILNVTEQELLIQAYSEKIASDLIKEPLAEEIVELALKKLQLKKMDNFGSRLKTLRTKQGLLMRQVAAAADVDTSMISKFENGDRLPTRRQIEKLALILNVTEQELLIQAYSEKIASDLIKEPLAEEIVELALKKLQLKK

InterPro domains:
  IPR001387 Cro/C1-type, helix-turn-helix domain [PF01381] (8-62)
  IPR001387 Cro/C1-type, helix-turn-helix domain [PS50943] (8-62)
  IPR001387 Cro/C1-type, helix-turn-helix domain [SM00530] (7-62)
  IPR001387 Cro/C1-type, helix-turn-helix domain [cd00093] (5-62)
  IPR010982 Lambda repressor-like, DNA-binding domain superfamily [G3DSA:1.10.260.40] (2-86)
  IPR010982 Lambda repressor-like, DNA-binding domain superfamily [SSF47413] (2-64)
  IPR050807 Transcriptional regulator/dioxygenase, bacterial-type [PTHR46797] (2-72)

Organism: Cyclobacterium marinum (strain ATCC 25205 / DSM 745 / LMG 13164 / NCIMB 1802) (NCBI:txid880070)